Protein AF-A0AAU8FV49-F1 (afdb_monomer_lite)

Secondary structure (DSSP, 8-state):
---------STTSS---HHHHHHHHHHHHHHHHHHHHHHHHHHHHHHHHHHHHHHHHHHHHHHHHHHHT-S---HHHHHHHHHHHHHHHHHHHHHHHHHHHHHHHH----S-------HHHHHHHHSSS-----HHHHHHHHHHHHHHHHHHHHHHHHHHHHHHHHHHHHHHHHHHHHHHHHHTT-

Foldseek 3Di:
DDDDDDDPPPPVPPDDDVVLLVVLVVLLVVLVVLVVVLVVLVVVLVVVLVVVCVVLVVLLVVLVVLLVPFPDDDPVLVVLVVVLVVLVVVLVVLVV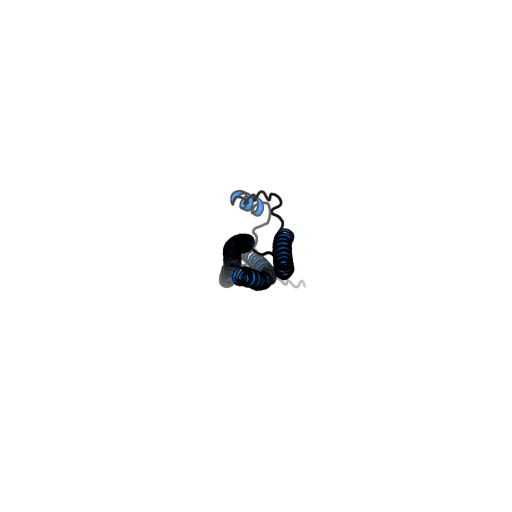VVVVCVCVVVPPCPVPPPPPVDVVNVCVVVPPDDDPDDSSVVSVVSSVVSVVVSVVSVVVSVVSVVSSVVSSVSSVVSSVSSVVSSVVGD

Structure (mmCIF, N/CA/C/O backbone):
data_AF-A0AAU8FV49-F1
#
_entry.id   AF-A0AAU8FV49-F1
#
loop_
_atom_site.group_PDB
_atom_site.id
_atom_site.type_symbol
_atom_site.label_atom_id
_atom_site.label_alt_id
_atom_site.label_comp_id
_atom_site.label_asym_id
_atom_site.label_entity_id
_atom_site.label_seq_id
_atom_site.pdbx_PDB_ins_code
_atom_site.Cartn_x
_atom_site.Cartn_y
_atom_site.Cartn_z
_atom_site.occupancy
_atom_site.B_iso_or_equiv
_atom_site.auth_seq_id
_atom_site.auth_comp_id
_atom_site.auth_asym_id
_atom_site.auth_atom_id
_atom_site.pdbx_PDB_model_num
ATOM 1 N N . MET A 1 1 ? -64.266 8.429 47.591 1.00 46.25 1 MET A N 1
ATOM 2 C CA . MET A 1 1 ? -63.584 7.119 47.596 1.00 46.25 1 MET A CA 1
ATOM 3 C C . MET A 1 1 ? -62.303 7.249 46.783 1.00 46.25 1 MET A C 1
ATOM 5 O O . MET A 1 1 ? -62.415 7.485 45.586 1.00 46.25 1 MET A O 1
ATOM 9 N N . PRO A 1 2 ? -61.117 7.212 47.410 1.00 48.19 2 PRO A N 1
ATOM 10 C CA . PRO A 1 2 ? -59.842 7.297 46.708 1.00 48.19 2 PRO A CA 1
ATOM 11 C C . PRO A 1 2 ? -59.430 5.906 46.210 1.00 48.19 2 PRO A C 1
ATOM 13 O O . PRO A 1 2 ? -59.441 4.940 46.970 1.00 48.19 2 PRO A O 1
ATOM 16 N N . VAL A 1 3 ? -59.085 5.804 44.926 1.00 55.78 3 VAL A N 1
ATOM 17 C CA . VAL A 1 3 ? -58.520 4.588 44.331 1.00 55.78 3 VAL A CA 1
ATOM 18 C C . VAL A 1 3 ? -57.005 4.706 44.413 1.00 55.78 3 VAL A C 1
ATOM 20 O O . VAL A 1 3 ? -56.382 5.410 43.622 1.00 55.78 3 VAL A O 1
ATOM 23 N N . ALA A 1 4 ? -56.422 4.031 45.400 1.00 61.50 4 ALA A N 1
ATOM 24 C CA . ALA A 1 4 ? -54.998 3.754 45.431 1.00 61.50 4 ALA A CA 1
ATOM 25 C C . ALA A 1 4 ? -54.673 2.743 44.319 1.00 61.50 4 ALA A C 1
ATOM 27 O O . ALA A 1 4 ? -55.198 1.630 44.310 1.00 61.50 4 ALA A O 1
ATOM 28 N N . ARG A 1 5 ? -53.811 3.130 43.376 1.00 58.22 5 ARG A N 1
ATOM 29 C CA . ARG A 1 5 ? -53.045 2.188 42.553 1.00 58.22 5 ARG A CA 1
ATOM 30 C C . ARG A 1 5 ? -51.571 2.364 42.885 1.00 58.22 5 ARG A C 1
ATOM 32 O O . ARG A 1 5 ? -50.846 3.087 42.213 1.00 58.22 5 ARG A O 1
ATOM 39 N N . GLU A 1 6 ? -51.168 1.690 43.953 1.00 59.53 6 GLU A N 1
ATOM 40 C CA . GLU A 1 6 ? -49.825 1.135 44.064 1.00 59.53 6 GLU A CA 1
ATOM 41 C C . GLU A 1 6 ? -49.749 -0.107 43.172 1.00 59.53 6 GLU A C 1
ATOM 43 O O . GLU A 1 6 ? -50.684 -0.907 43.120 1.00 59.53 6 GLU A O 1
ATOM 48 N N . GLY A 1 7 ? -48.641 -0.256 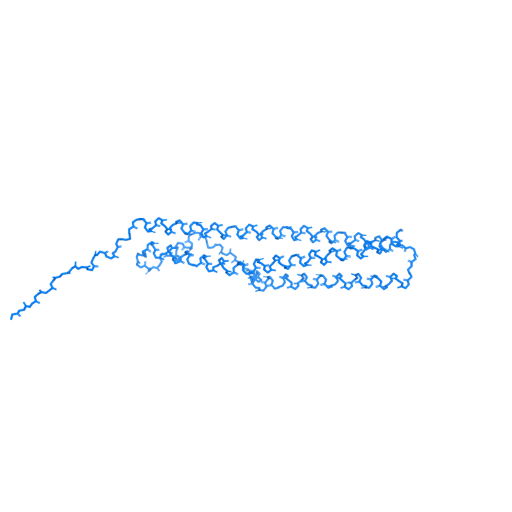42.452 1.00 49.47 7 GLY A N 1
ATOM 49 C CA . GLY A 1 7 ? -48.401 -1.443 41.638 1.00 49.47 7 GLY A CA 1
ATOM 50 C C . GLY A 1 7 ? -47.119 -1.407 40.814 1.00 49.47 7 GLY A C 1
ATOM 51 O O . GLY A 1 7 ? -47.139 -1.816 39.664 1.00 49.47 7 GLY A O 1
ATOM 52 N N . SER A 1 8 ? -46.042 -0.840 41.365 1.00 56.31 8 SER A N 1
ATOM 53 C CA . SER A 1 8 ? -44.687 -1.426 41.398 1.00 56.31 8 SER A CA 1
ATOM 54 C C . SER A 1 8 ? -44.266 -2.474 40.338 1.00 56.31 8 SER A C 1
ATOM 56 O O . SER A 1 8 ? -43.691 -3.499 40.700 1.00 56.31 8 SER A O 1
ATOM 58 N N . SER A 1 9 ? -44.443 -2.222 39.036 1.00 53.69 9 SER A N 1
ATOM 59 C CA . SER A 1 9 ? -43.910 -3.093 37.967 1.00 53.69 9 SER A CA 1
ATOM 60 C C . SER A 1 9 ? -42.660 -2.552 37.257 1.00 53.69 9 SER A C 1
ATOM 62 O O . SER A 1 9 ? -42.147 -3.204 36.355 1.00 53.69 9 SER A O 1
ATOM 64 N N . GLU A 1 10 ? -42.134 -1.387 37.643 1.00 52.00 10 GLU A N 1
ATOM 65 C CA . GLU A 1 10 ? -41.009 -0.745 36.932 1.00 52.00 10 GLU A CA 1
ATOM 66 C C . GLU A 1 10 ? -39.612 -1.063 37.496 1.00 52.00 10 GLU A C 1
ATOM 68 O O . GLU A 1 10 ? -38.605 -0.690 36.903 1.00 52.00 10 GLU A O 1
ATOM 73 N N . ARG A 1 11 ? -39.496 -1.802 38.608 1.00 49.25 11 ARG A N 1
ATOM 74 C CA . ARG A 1 11 ? -38.192 -2.072 39.256 1.00 49.25 11 ARG A CA 1
ATOM 75 C C . ARG A 1 11 ? -37.503 -3.380 38.853 1.00 49.25 11 ARG A C 1
ATOM 77 O O . ARG A 1 11 ? -36.586 -3.806 39.543 1.00 49.25 11 ARG A O 1
ATOM 84 N N . SER A 1 12 ? -37.873 -3.996 37.730 1.00 50.19 12 SER A N 1
ATOM 85 C CA . SER A 1 12 ? -37.100 -5.107 37.142 1.00 50.19 12 SER A CA 1
ATOM 86 C C . SER A 1 12 ? -36.339 -4.706 35.870 1.00 50.19 12 SER A C 1
ATOM 88 O O . SER A 1 12 ? -36.042 -5.563 35.040 1.00 50.19 12 SER A O 1
ATOM 90 N N . GLN A 1 13 ? -36.073 -3.410 35.669 1.00 50.62 13 GLN A N 1
ATOM 91 C CA . GLN A 1 13 ? -35.361 -2.896 34.489 1.00 50.62 13 GLN A CA 1
ATOM 92 C C . GLN A 1 13 ? -33.846 -2.684 34.695 1.00 50.62 13 GLN A C 1
ATOM 94 O O . GLN A 1 13 ? -33.172 -2.293 33.751 1.00 50.62 13 GLN A O 1
ATOM 99 N N . GLY A 1 14 ? -33.287 -2.948 35.883 1.00 52.38 14 GLY A N 1
ATOM 100 C CA . GLY A 1 14 ? -31.908 -2.540 36.205 1.00 52.38 14 GLY A CA 1
ATOM 101 C C . GLY A 1 14 ? -30.828 -3.626 36.169 1.00 52.38 14 GLY A C 1
ATOM 102 O O . GLY A 1 14 ? -29.670 -3.307 35.920 1.00 52.38 14 GLY A O 1
ATOM 103 N N . GLU A 1 15 ? -31.161 -4.897 36.404 1.00 54.38 15 GLU A N 1
ATOM 104 C CA . GLU A 1 15 ? -30.152 -5.963 36.397 1.00 54.38 15 GLU A CA 1
ATOM 105 C C . GLU A 1 15 ? -30.035 -6.554 34.996 1.00 54.38 15 GLU A C 1
ATOM 107 O O . GLU A 1 15 ? -30.842 -7.377 34.551 1.00 54.38 15 GLU A O 1
ATOM 112 N N . ALA A 1 16 ? -29.011 -6.102 34.274 1.00 59.03 16 ALA A N 1
ATOM 113 C CA . ALA A 1 16 ? -28.545 -6.775 33.079 1.00 59.03 16 ALA A CA 1
ATOM 114 C C . ALA A 1 16 ? -28.368 -8.268 33.377 1.00 59.03 16 ALA A C 1
ATOM 116 O O . ALA A 1 16 ? -27.538 -8.653 34.199 1.00 59.03 16 ALA A O 1
ATOM 117 N N . ARG A 1 17 ? -29.151 -9.119 32.703 1.00 71.62 17 ARG A N 1
ATOM 118 C CA . ARG A 1 17 ? -28.965 -10.569 32.799 1.00 71.62 17 ARG A CA 1
ATOM 119 C C . ARG A 1 17 ? -27.504 -10.881 32.443 1.00 71.62 17 ARG A C 1
ATOM 121 O O . ARG A 1 17 ? -27.082 -10.456 31.364 1.00 71.62 17 ARG A O 1
ATOM 128 N N . PRO A 1 18 ? -26.757 -11.613 33.288 1.00 76.62 18 PRO A N 1
ATOM 129 C CA . PRO A 1 18 ? -25.325 -11.864 33.093 1.00 76.62 18 PRO A CA 1
ATOM 130 C C . PRO A 1 18 ? -25.017 -12.473 31.716 1.00 76.62 18 PRO A C 1
ATOM 132 O O . PRO A 1 18 ? -24.028 -12.117 31.085 1.00 76.62 18 PRO A O 1
ATOM 135 N N . GLU A 1 19 ? -25.944 -13.270 31.185 1.00 81.12 19 GLU A N 1
ATOM 136 C CA . GLU A 1 19 ? -25.899 -13.832 29.832 1.00 81.12 19 GLU A CA 1
ATOM 137 C C . GLU A 1 19 ? -25.746 -12.768 28.725 1.00 81.12 19 GLU A C 1
ATOM 139 O O . GLU A 1 19 ? -24.973 -12.942 27.788 1.00 81.12 19 GLU A O 1
ATOM 144 N N . ARG A 1 20 ? -26.427 -11.616 28.830 1.00 73.50 20 ARG A N 1
ATOM 145 C CA . ARG A 1 20 ? -26.298 -10.538 27.832 1.00 73.50 20 ARG A CA 1
ATOM 146 C C . ARG A 1 20 ? -24.921 -9.890 27.883 1.00 73.50 20 ARG A C 1
ATOM 148 O O . ARG A 1 20 ? -24.375 -9.550 26.839 1.00 73.50 20 ARG A O 1
ATOM 155 N N . LEU A 1 21 ? -24.369 -9.717 29.083 1.00 78.00 21 LEU A N 1
ATOM 156 C CA . LEU A 1 21 ? -23.042 -9.138 29.268 1.00 78.00 21 LEU A CA 1
ATOM 157 C C . LEU A 1 21 ? -21.962 -10.027 28.637 1.00 78.00 21 LEU A C 1
ATOM 159 O O . LEU A 1 21 ? -21.070 -9.513 27.966 1.00 78.00 21 LEU A O 1
ATOM 163 N N . GLU A 1 22 ? -22.065 -11.348 28.800 1.00 82.62 22 GLU A N 1
ATOM 164 C CA . GLU A 1 22 ? -21.151 -12.302 28.163 1.00 82.62 22 GLU A CA 1
ATOM 165 C C . GLU A 1 22 ? -21.223 -12.237 26.633 1.00 82.62 22 GLU A C 1
ATOM 167 O O . GLU A 1 22 ? -20.184 -12.191 25.973 1.00 82.62 22 GLU A O 1
ATOM 172 N N . LEU A 1 23 ? -22.429 -12.137 26.064 1.00 74.44 23 LEU A N 1
ATOM 173 C CA . LEU A 1 23 ? -22.609 -11.983 24.617 1.00 74.44 23 LEU A CA 1
ATOM 174 C C . LEU A 1 23 ? -21.984 -10.686 24.084 1.00 74.44 23 LEU A C 1
ATOM 176 O O . LEU A 1 23 ? -21.323 -10.708 23.046 1.00 74.44 23 LEU A O 1
ATOM 180 N N . TYR A 1 24 ? -22.132 -9.563 24.795 1.00 73.62 24 TYR A N 1
ATOM 181 C CA . TYR A 1 24 ? -21.488 -8.306 24.398 1.00 73.62 24 TYR A CA 1
ATOM 182 C C . TYR A 1 24 ? -19.964 -8.367 24.519 1.00 73.62 24 TYR A C 1
ATOM 184 O O . TYR A 1 24 ? -19.265 -7.866 23.642 1.00 73.62 24 TYR A O 1
ATOM 192 N N . LYS A 1 25 ? -19.431 -9.015 25.561 1.00 80.00 25 LYS A N 1
ATOM 193 C CA . LYS A 1 25 ? -17.984 -9.242 25.706 1.00 80.00 25 LYS A CA 1
ATOM 194 C C . LYS A 1 25 ? -17.432 -10.088 24.563 1.00 80.00 25 LYS A C 1
ATOM 196 O O . LYS A 1 25 ? -16.370 -9.767 24.033 1.00 80.00 25 LYS A O 1
ATOM 201 N N . LEU A 1 26 ? -18.163 -11.127 24.158 1.00 83.81 26 LEU A N 1
ATOM 202 C CA . LEU A 1 26 ? -17.801 -11.960 23.015 1.00 83.81 26 LEU A CA 1
ATOM 203 C C . LEU A 1 26 ? -17.803 -11.152 21.710 1.00 83.81 26 LEU A C 1
ATOM 205 O O . LEU A 1 26 ? -16.831 -11.211 20.961 1.00 83.81 26 LEU A O 1
ATOM 209 N N . ALA A 1 27 ? -18.849 -10.357 21.465 1.00 74.69 27 ALA A N 1
ATOM 210 C CA . ALA A 1 27 ? -18.936 -9.502 20.281 1.00 74.69 27 ALA A CA 1
ATOM 211 C C . ALA A 1 27 ? -17.799 -8.466 20.232 1.00 74.69 27 ALA A C 1
ATOM 213 O O . ALA A 1 27 ? -17.153 -8.289 19.200 1.00 74.69 27 ALA A O 1
ATOM 214 N N . TYR A 1 28 ? -17.487 -7.838 21.367 1.00 78.00 28 TYR A N 1
ATOM 215 C CA . TYR A 1 28 ? -16.361 -6.918 21.477 1.00 78.00 28 TYR A CA 1
ATOM 216 C C . TYR A 1 28 ? -15.019 -7.606 21.186 1.00 78.00 28 TYR A C 1
ATOM 218 O O . TYR A 1 28 ? -14.209 -7.078 20.418 1.00 78.00 28 TYR A O 1
ATOM 226 N N . ALA A 1 29 ? -14.783 -8.793 21.752 1.00 82.94 29 ALA A N 1
ATOM 227 C CA . ALA A 1 29 ? -13.556 -9.551 21.518 1.00 82.94 29 ALA A CA 1
ATOM 228 C C . ALA A 1 29 ? -13.387 -9.926 20.037 1.00 82.94 29 ALA A C 1
ATOM 230 O O . ALA A 1 29 ? -12.295 -9.776 19.487 1.00 82.94 29 ALA A O 1
ATOM 231 N N . GLU A 1 30 ? -14.468 -10.346 19.378 1.00 81.56 30 GLU A N 1
ATOM 232 C CA . GLU A 1 30 ? -14.438 -10.693 17.956 1.00 81.56 30 GLU A CA 1
ATOM 233 C C . GLU A 1 30 ? -14.230 -9.453 17.071 1.00 81.56 30 GLU A C 1
ATOM 235 O O . GLU A 1 30 ? -13.380 -9.477 16.182 1.00 81.56 30 GLU A O 1
ATOM 240 N N . SER A 1 31 ? -14.895 -8.327 17.368 1.00 74.69 31 SER A N 1
ATOM 241 C CA . SER A 1 31 ? -14.674 -7.058 16.649 1.00 74.69 31 SER A CA 1
ATOM 242 C C . SER A 1 31 ? -13.221 -6.570 16.763 1.00 74.69 31 SER A C 1
ATOM 244 O O . SER A 1 31 ? -12.601 -6.174 15.776 1.00 74.69 31 SER A O 1
ATOM 246 N N . SER A 1 32 ? -12.625 -6.691 17.953 1.00 82.38 32 SER A N 1
ATOM 247 C CA . SER A 1 32 ? -11.224 -6.329 18.194 1.00 82.38 32 SER A CA 1
ATOM 248 C C . SER A 1 32 ? -10.272 -7.237 17.409 1.00 82.38 32 SER A C 1
ATOM 250 O O . SER A 1 32 ? -9.302 -6.766 16.814 1.00 82.38 32 SER A O 1
ATOM 252 N N . ARG A 1 33 ? -10.574 -8.540 17.348 1.00 84.94 33 ARG A N 1
ATOM 253 C CA . ARG A 1 33 ? -9.819 -9.517 16.556 1.00 84.94 33 ARG A CA 1
ATOM 254 C C . ARG A 1 33 ? -9.901 -9.229 15.056 1.00 84.94 33 ARG A C 1
ATOM 256 O O . ARG A 1 33 ? -8.894 -9.354 14.358 1.00 84.94 33 ARG A O 1
ATOM 263 N N . ALA A 1 34 ? -11.069 -8.826 14.559 1.00 81.38 34 ALA A N 1
ATOM 264 C CA . ALA A 1 34 ? -11.268 -8.462 13.160 1.00 81.38 34 ALA A CA 1
ATOM 265 C C . ALA A 1 34 ? -10.429 -7.232 12.762 1.00 81.38 34 ALA A C 1
ATOM 267 O O . ALA A 1 34 ? -9.766 -7.246 11.720 1.00 81.38 34 ALA A O 1
ATOM 268 N N . LEU A 1 35 ? -10.373 -6.208 13.620 1.00 78.94 35 LEU A N 1
ATOM 269 C CA . LEU A 1 35 ? -9.503 -5.043 13.424 1.00 78.94 35 LEU A CA 1
ATOM 270 C C . LEU A 1 35 ? -8.014 -5.420 13.459 1.00 78.94 35 LEU A C 1
ATOM 272 O O . LEU A 1 35 ? -7.241 -4.976 12.607 1.00 78.94 35 LEU A O 1
ATOM 276 N N . GLU A 1 36 ? -7.600 -6.289 14.385 1.00 88.50 36 GLU A N 1
ATOM 277 C CA . GLU A 1 36 ? -6.221 -6.795 14.432 1.00 88.50 36 GLU A CA 1
ATOM 278 C C . GLU A 1 36 ? -5.852 -7.545 13.139 1.00 88.50 36 GLU A C 1
ATOM 280 O O . GLU A 1 36 ? -4.734 -7.428 12.628 1.00 88.50 36 GLU A O 1
ATOM 285 N N . PHE A 1 37 ? -6.802 -8.287 12.567 1.00 86.94 37 PHE A N 1
ATOM 286 C CA . PHE A 1 37 ? -6.617 -8.963 11.290 1.00 86.94 37 PHE A CA 1
ATOM 287 C C . PHE A 1 37 ? -6.449 -7.973 10.128 1.00 86.94 37 PHE A C 1
ATOM 289 O O . PHE A 1 37 ? -5.528 -8.146 9.328 1.00 86.94 37 PHE A O 1
ATOM 296 N N . GLN A 1 38 ? -7.257 -6.907 10.055 1.00 82.94 38 GLN A N 1
ATOM 297 C CA . GLN A 1 38 ? -7.074 -5.837 9.060 1.00 82.94 38 GLN A CA 1
ATOM 298 C C . GLN A 1 38 ? -5.701 -5.154 9.201 1.00 82.94 38 GLN A C 1
ATOM 300 O O . GLN A 1 38 ? -5.028 -4.908 8.199 1.00 82.94 38 GLN A O 1
ATOM 305 N N . LEU A 1 39 ? -5.236 -4.916 10.432 1.00 86.44 39 LEU A N 1
ATOM 306 C CA . LEU A 1 39 ? -3.916 -4.333 10.693 1.00 86.44 39 LEU A CA 1
ATOM 307 C C . LEU A 1 39 ? -2.785 -5.251 10.209 1.00 86.44 39 LEU A C 1
ATOM 309 O O . LEU A 1 39 ? -1.856 -4.794 9.540 1.00 86.44 39 LEU A O 1
ATOM 313 N N . LYS A 1 40 ? -2.879 -6.559 10.475 1.00 88.00 40 LYS A N 1
ATOM 314 C CA . LYS A 1 40 ? -1.919 -7.550 9.960 1.00 88.00 40 LYS A CA 1
ATOM 315 C C . LYS A 1 40 ? -1.921 -7.614 8.434 1.00 88.00 40 LYS A C 1
ATOM 317 O O . LYS A 1 40 ? -0.852 -7.714 7.832 1.00 88.00 40 LYS A O 1
ATOM 322 N N . GLN A 1 41 ? -3.092 -7.538 7.798 1.00 80.75 41 GLN A N 1
ATOM 323 C CA . GLN A 1 41 ? -3.183 -7.474 6.338 1.00 80.75 41 GLN A CA 1
ATOM 324 C C . GLN A 1 41 ? -2.491 -6.228 5.787 1.00 80.75 41 GLN A C 1
ATOM 326 O O . GLN A 1 41 ? -1.714 -6.331 4.837 1.00 80.75 41 GLN A O 1
ATOM 331 N N . LEU A 1 42 ? -2.723 -5.070 6.407 1.00 84.06 42 LEU A N 1
ATOM 332 C CA . LEU A 1 42 ? -2.098 -3.819 6.004 1.00 84.06 42 LEU A CA 1
ATOM 333 C C . LEU A 1 42 ? -0.570 -3.876 6.114 1.00 84.06 42 LEU A C 1
ATOM 335 O O . LEU A 1 42 ? 0.126 -3.521 5.161 1.00 84.06 42 LEU A O 1
ATOM 339 N N . GLU A 1 43 ? -0.038 -4.367 7.234 1.00 84.00 43 GLU A N 1
ATOM 340 C CA . GLU A 1 43 ? 1.410 -4.525 7.408 1.00 84.00 43 GLU A CA 1
ATOM 341 C C . GLU A 1 43 ? 1.985 -5.516 6.381 1.00 84.00 43 GLU A C 1
ATOM 343 O O . GLU A 1 43 ? 3.033 -5.265 5.784 1.00 84.00 43 GLU A O 1
ATOM 348 N N . GLY A 1 44 ? 1.249 -6.588 6.068 1.00 86.12 44 GLY A N 1
ATOM 349 C CA . GLY A 1 44 ? 1.610 -7.523 5.003 1.00 86.12 44 GLY A CA 1
ATOM 350 C C . GLY A 1 44 ? 1.680 -6.867 3.617 1.00 86.12 44 GLY A C 1
ATOM 351 O O . GLY A 1 44 ? 2.642 -7.088 2.875 1.00 86.12 44 GLY A O 1
ATOM 352 N N . VAL A 1 45 ? 0.698 -6.035 3.254 1.00 82.69 45 VAL A N 1
ATOM 353 C CA . VAL A 1 45 ? 0.702 -5.276 1.988 1.00 82.69 45 VAL A CA 1
ATOM 354 C C . VAL A 1 45 ? 1.850 -4.270 1.963 1.00 82.69 45 VAL A C 1
ATOM 356 O O . VAL A 1 45 ? 2.556 -4.171 0.957 1.00 82.69 45 VAL A O 1
ATOM 359 N N . ARG A 1 46 ? 2.089 -3.562 3.070 1.00 84.81 46 ARG A N 1
ATOM 360 C CA . ARG A 1 46 ? 3.197 -2.612 3.212 1.00 84.81 46 ARG A CA 1
ATOM 361 C C . ARG A 1 46 ? 4.545 -3.294 2.987 1.00 84.81 46 ARG A C 1
ATOM 363 O O . ARG A 1 46 ? 5.317 -2.834 2.147 1.00 84.81 46 ARG A O 1
ATOM 370 N N . GLN A 1 47 ? 4.814 -4.402 3.677 1.00 86.56 47 GLN A N 1
ATOM 371 C CA . GLN A 1 47 ? 6.072 -5.138 3.550 1.00 86.56 47 GLN A CA 1
ATOM 372 C C . GLN A 1 47 ? 6.299 -5.622 2.112 1.00 86.56 47 GLN A C 1
ATOM 374 O O . GLN A 1 47 ? 7.378 -5.412 1.554 1.00 86.56 47 GLN A O 1
ATOM 379 N N . ARG A 1 48 ? 5.274 -6.208 1.479 1.00 87.25 48 ARG A N 1
ATOM 380 C CA . ARG A 1 48 ? 5.340 -6.651 0.075 1.00 87.25 48 ARG A CA 1
ATOM 381 C C . ARG A 1 48 ? 5.581 -5.489 -0.883 1.00 87.25 48 ARG A C 1
ATOM 383 O O . ARG A 1 48 ? 6.359 -5.629 -1.819 1.00 87.25 48 ARG A O 1
ATOM 390 N N . THR A 1 49 ? 4.960 -4.338 -0.632 1.00 84.81 49 THR A N 1
ATOM 391 C CA . THR A 1 49 ? 5.151 -3.125 -1.439 1.00 84.81 49 THR A CA 1
ATOM 392 C C . THR A 1 49 ? 6.584 -2.618 -1.351 1.00 84.81 49 THR A C 1
ATOM 394 O O . THR A 1 49 ? 7.188 -2.341 -2.383 1.00 84.81 49 THR A O 1
ATOM 397 N N . VAL A 1 50 ? 7.163 -2.555 -0.149 1.00 85.44 50 VAL A N 1
ATOM 398 C CA . VAL A 1 50 ? 8.561 -2.134 0.044 1.00 85.44 50 VAL A CA 1
ATOM 399 C C . VAL A 1 50 ? 9.528 -3.101 -0.642 1.00 85.44 50 VAL A C 1
ATOM 401 O O . VAL A 1 50 ? 10.423 -2.659 -1.359 1.00 85.44 50 VAL A O 1
ATOM 404 N N . GLN A 1 51 ? 9.329 -4.413 -0.476 1.00 89.88 51 GLN A N 1
ATOM 405 C CA . GLN A 1 51 ? 10.157 -5.435 -1.127 1.00 89.88 51 GLN A CA 1
ATOM 406 C C . GLN A 1 51 ? 10.070 -5.357 -2.655 1.00 89.88 51 GLN A C 1
ATOM 408 O O . GLN A 1 51 ? 11.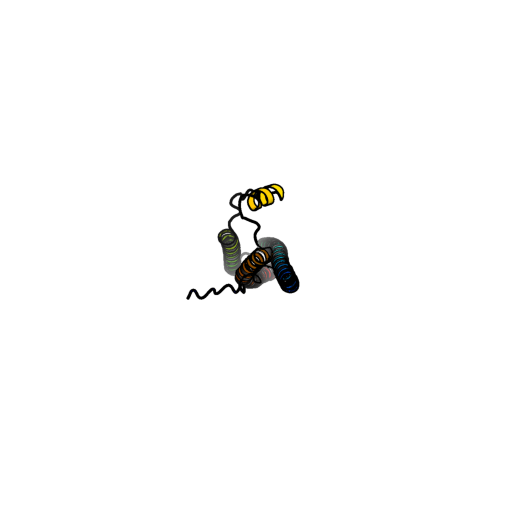095 -5.380 -3.334 1.00 89.88 51 GLN A O 1
ATOM 413 N N . TYR A 1 52 ? 8.856 -5.221 -3.194 1.00 88.06 52 TYR A N 1
ATOM 414 C CA . TYR A 1 52 ? 8.629 -5.078 -4.628 1.00 88.06 52 TYR A CA 1
ATOM 415 C C . TYR A 1 52 ? 9.280 -3.807 -5.180 1.00 88.06 52 TYR A C 1
ATOM 417 O O . TYR A 1 52 ? 9.971 -3.866 -6.193 1.00 88.06 52 TYR A O 1
ATOM 425 N N . LEU A 1 53 ? 9.124 -2.670 -4.497 1.00 86.69 53 LEU A N 1
ATOM 426 C CA . LEU A 1 53 ? 9.718 -1.401 -4.913 1.00 86.69 53 LEU A CA 1
ATOM 427 C C . LEU A 1 53 ? 11.249 -1.468 -4.925 1.00 86.69 53 LEU A C 1
ATOM 429 O O . LEU A 1 53 ? 11.870 -1.008 -5.881 1.00 86.69 53 LEU A O 1
ATOM 433 N N . ALA A 1 54 ? 11.851 -2.073 -3.898 1.00 89.44 54 ALA A N 1
ATOM 434 C CA . ALA A 1 54 ? 13.292 -2.292 -3.848 1.00 89.44 54 ALA A CA 1
ATOM 435 C C . ALA A 1 54 ? 13.757 -3.162 -5.025 1.00 89.44 54 ALA A C 1
ATOM 437 O O . ALA A 1 54 ? 14.679 -2.781 -5.742 1.00 89.44 54 ALA A O 1
ATOM 438 N N . PHE A 1 55 ? 13.070 -4.280 -5.279 1.00 91.88 55 PHE A N 1
ATOM 439 C CA . PHE A 1 55 ? 13.383 -5.173 -6.394 1.00 91.88 55 PHE A CA 1
ATOM 440 C C . PHE A 1 55 ? 13.278 -4.473 -7.755 1.00 91.88 55 PHE A C 1
ATOM 442 O O . PHE A 1 55 ? 14.234 -4.486 -8.529 1.00 91.88 55 PHE A O 1
ATOM 449 N N . VAL A 1 56 ? 12.143 -3.830 -8.045 1.00 88.81 56 VAL A N 1
ATOM 450 C CA . VAL A 1 56 ? 11.910 -3.128 -9.318 1.00 88.81 56 VAL A CA 1
ATOM 451 C C . VAL A 1 56 ? 12.893 -1.975 -9.493 1.00 88.81 56 VAL A C 1
ATOM 453 O O . VAL A 1 56 ? 13.403 -1.776 -10.596 1.00 88.81 56 VAL A O 1
ATOM 456 N N . GLY A 1 57 ? 13.196 -1.241 -8.419 1.00 87.81 57 GLY A N 1
ATOM 457 C CA . GLY A 1 57 ? 14.179 -0.163 -8.423 1.00 87.81 57 GLY A CA 1
ATOM 458 C C . GLY A 1 57 ? 15.576 -0.663 -8.786 1.00 87.81 57 GLY A C 1
ATOM 459 O O . GLY A 1 57 ? 16.194 -0.135 -9.710 1.00 87.81 57 GLY A O 1
ATOM 460 N N . THR A 1 58 ? 16.049 -1.725 -8.128 1.00 93.31 58 THR A N 1
ATOM 461 C CA . THR A 1 58 ? 17.352 -2.337 -8.425 1.00 93.31 58 THR A CA 1
ATOM 462 C C . THR A 1 58 ? 17.399 -2.926 -9.834 1.00 93.31 58 THR A C 1
ATOM 464 O O . THR A 1 58 ? 18.355 -2.671 -10.563 1.00 93.31 58 THR A O 1
ATOM 467 N N . ALA A 1 59 ? 16.370 -3.669 -10.249 1.00 91.62 59 ALA A N 1
ATOM 468 C CA . ALA A 1 59 ? 16.306 -4.272 -11.579 1.00 91.62 59 ALA A CA 1
ATOM 469 C C . ALA A 1 59 ? 16.281 -3.210 -12.688 1.00 91.62 59 ALA A C 1
ATOM 471 O O . ALA A 1 59 ? 17.002 -3.335 -13.676 1.00 91.62 59 ALA A O 1
ATOM 472 N N . THR A 1 60 ? 15.517 -2.129 -12.502 1.00 88.62 60 THR A N 1
ATOM 473 C CA . THR A 1 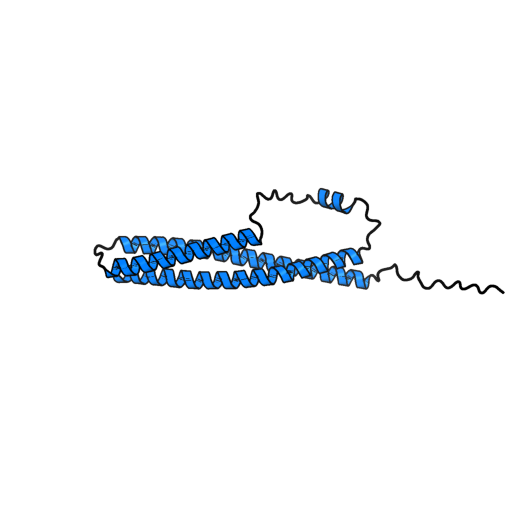60 ? 15.495 -1.003 -13.446 1.00 88.62 60 THR A CA 1
ATOM 474 C C . THR A 1 60 ? 16.865 -0.334 -13.516 1.00 88.62 60 THR A C 1
ATOM 476 O O . THR A 1 60 ? 17.377 -0.136 -14.612 1.00 88.62 60 THR A O 1
ATOM 479 N N . ALA A 1 61 ? 17.494 -0.029 -12.376 1.00 89.00 61 ALA A N 1
ATOM 480 C CA . ALA A 1 61 ? 18.818 0.597 -12.350 1.00 89.00 61 ALA A CA 1
ATOM 481 C C . ALA A 1 61 ? 19.879 -0.265 -13.055 1.00 89.00 61 ALA A C 1
ATOM 483 O O . ALA A 1 61 ? 20.675 0.255 -13.837 1.00 89.00 61 ALA A O 1
ATOM 484 N N . PHE A 1 62 ? 19.850 -1.580 -12.823 1.00 91.69 62 PHE A N 1
ATOM 485 C CA . PHE A 1 62 ? 20.730 -2.532 -13.493 1.00 91.69 62 PHE A CA 1
ATOM 486 C C . PHE A 1 62 ? 20.506 -2.546 -15.011 1.00 91.69 62 PHE A C 1
ATOM 488 O O . PHE A 1 62 ? 21.449 -2.316 -15.763 1.00 91.69 62 PHE A O 1
ATOM 495 N N . LEU A 1 63 ? 19.263 -2.743 -15.467 1.00 87.88 63 LEU A N 1
ATOM 496 C CA . LEU A 1 63 ? 18.938 -2.820 -16.896 1.00 87.88 63 LEU A CA 1
ATOM 497 C C . LEU A 1 63 ? 19.244 -1.514 -17.634 1.00 87.88 63 LEU A C 1
ATOM 499 O O . LEU A 1 63 ? 19.779 -1.544 -18.741 1.00 87.88 63 LEU A O 1
ATOM 503 N N . VAL A 1 64 ? 18.953 -0.368 -17.013 1.00 86.25 64 VAL A N 1
ATOM 504 C CA . VAL A 1 64 ? 19.334 0.947 -17.543 1.00 86.25 64 VAL A CA 1
ATOM 505 C C . VAL A 1 64 ? 20.854 1.026 -17.682 1.00 86.25 64 VAL A C 1
ATOM 507 O O . VAL A 1 64 ? 21.340 1.373 -18.757 1.00 86.25 64 VAL A O 1
ATOM 510 N N . GLY A 1 65 ? 21.607 0.639 -16.648 1.00 86.31 65 GLY A N 1
ATOM 511 C CA . GLY A 1 65 ? 23.071 0.608 -16.682 1.00 86.31 65 GLY A CA 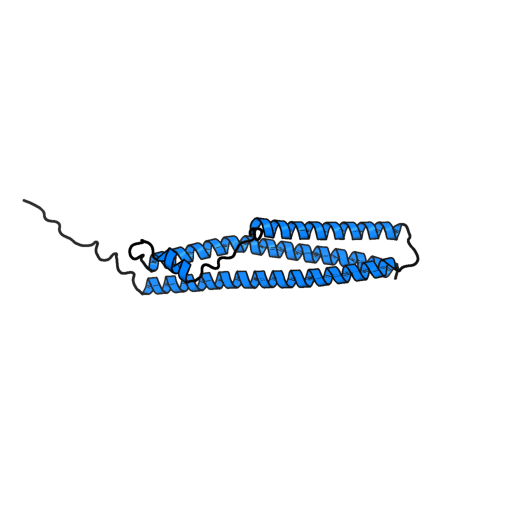1
ATOM 512 C C . GLY A 1 65 ? 23.626 -0.250 -17.822 1.00 86.31 65 GLY A C 1
ATOM 513 O O . GLY A 1 65 ? 24.463 0.223 -18.588 1.00 86.31 65 GLY A O 1
ATOM 514 N N . THR A 1 66 ? 23.109 -1.469 -17.992 1.00 86.06 66 THR A N 1
ATOM 515 C CA . THR A 1 66 ? 23.493 -2.372 -19.090 1.00 86.06 66 THR A CA 1
ATOM 516 C C . THR A 1 66 ? 23.112 -1.812 -20.461 1.00 86.06 66 THR A C 1
ATOM 518 O O . THR A 1 66 ? 23.891 -1.895 -21.406 1.00 86.06 66 THR A O 1
ATOM 521 N N . SER A 1 67 ? 21.941 -1.186 -20.592 1.00 81.94 67 SER A N 1
ATOM 522 C CA . SER A 1 67 ? 21.516 -0.600 -21.870 1.00 81.94 67 SER A CA 1
ATOM 523 C C . SER A 1 67 ? 22.405 0.571 -22.314 1.00 81.94 67 SER A C 1
ATOM 525 O O . SER A 1 67 ? 22.592 0.794 -23.509 1.00 81.94 67 SER A O 1
ATOM 527 N N . LEU A 1 68 ? 22.988 1.307 -21.361 1.00 80.81 68 LEU A N 1
ATOM 528 C CA . LEU A 1 68 ? 23.854 2.455 -21.634 1.00 80.81 68 LEU A CA 1
ATOM 529 C C . LEU A 1 68 ? 25.281 2.057 -22.029 1.00 80.81 68 LEU A C 1
ATOM 531 O O . LEU A 1 68 ? 25.974 2.876 -22.640 1.00 80.81 68 LEU A O 1
ATOM 535 N N . SER A 1 69 ? 25.719 0.833 -21.709 1.00 82.75 69 SER A N 1
ATOM 536 C CA . SER A 1 69 ? 27.066 0.347 -22.040 1.00 82.75 69 SER A CA 1
ATOM 537 C C . SER A 1 69 ? 27.237 -0.098 -23.499 1.00 82.75 69 SER A C 1
ATOM 539 O O . SER A 1 69 ? 28.361 -0.355 -23.922 1.00 82.75 69 SER A O 1
ATOM 541 N N . GLY A 1 70 ? 26.155 -0.177 -24.282 1.00 76.00 70 GLY A N 1
ATOM 542 C CA . GLY A 1 70 ? 26.207 -0.556 -25.697 1.00 76.00 70 GLY A CA 1
ATOM 543 C C . GLY A 1 70 ? 26.882 0.497 -26.591 1.00 76.00 70 GLY A C 1
ATOM 544 O O . GLY A 1 70 ? 26.707 1.703 -26.412 1.00 76.00 70 GLY A O 1
ATOM 545 N N . SER A 1 71 ? 27.643 0.036 -27.592 1.00 67.12 71 SER A N 1
ATOM 546 C CA . SER A 1 71 ? 28.458 0.893 -28.475 1.00 67.12 71 SER A CA 1
ATOM 547 C C . SER A 1 71 ? 27.669 1.610 -29.582 1.00 67.12 71 SER A C 1
ATOM 549 O O . SER A 1 71 ? 28.178 2.581 -30.143 1.00 67.12 71 SER A O 1
ATOM 551 N N . THR A 1 72 ? 26.461 1.159 -29.935 1.00 76.50 72 THR A N 1
ATOM 552 C CA . THR A 1 72 ? 25.672 1.720 -31.049 1.00 76.50 72 THR A CA 1
ATOM 553 C C . THR A 1 72 ? 24.343 2.290 -30.554 1.00 76.50 72 THR A C 1
ATOM 555 O O . THR A 1 72 ? 23.528 1.590 -29.954 1.00 76.50 72 THR A O 1
ATOM 558 N N . ARG A 1 73 ? 24.120 3.585 -30.809 1.00 76.50 73 ARG A N 1
ATOM 559 C CA . ARG A 1 73 ? 22.931 4.346 -30.389 1.00 76.50 73 ARG A CA 1
ATOM 560 C C . ARG A 1 73 ? 22.141 4.799 -31.617 1.00 76.50 73 ARG A C 1
ATOM 562 O O . ARG A 1 73 ? 22.271 5.939 -32.053 1.00 76.50 73 ARG A O 1
ATOM 569 N N . ASP A 1 74 ? 21.345 3.897 -32.182 1.00 84.94 74 ASP A N 1
ATOM 570 C CA . ASP A 1 74 ? 20.509 4.214 -33.350 1.00 84.94 74 ASP A CA 1
ATOM 571 C C . ASP A 1 74 ? 19.205 4.919 -32.947 1.00 84.94 74 ASP A C 1
ATOM 573 O O . ASP A 1 74 ? 18.794 4.894 -31.788 1.00 84.94 74 ASP A O 1
ATOM 577 N N . THR A 1 75 ? 18.480 5.493 -33.910 1.00 85.25 75 THR A N 1
ATOM 578 C CA . THR A 1 75 ? 17.188 6.170 -33.674 1.00 85.25 75 THR A CA 1
ATOM 579 C C . THR A 1 75 ? 16.173 5.288 -32.931 1.00 85.25 75 THR A C 1
ATOM 581 O O . THR A 1 75 ? 15.461 5.777 -32.056 1.00 85.25 75 THR A O 1
ATOM 584 N N . LEU A 1 76 ? 16.147 3.977 -33.210 1.00 80.75 76 LEU A N 1
ATOM 585 C CA . LEU A 1 76 ? 15.289 3.016 -32.503 1.00 80.75 76 LEU A CA 1
ATOM 586 C C . LEU A 1 76 ? 15.607 2.925 -31.004 1.00 80.75 76 LEU A C 1
ATOM 588 O O . LEU A 1 76 ? 14.686 2.803 -30.200 1.00 80.75 76 LEU A O 1
ATOM 592 N N . PHE A 1 77 ? 16.882 3.032 -30.617 1.00 80.19 77 PHE A N 1
ATOM 593 C CA . PHE A 1 77 ? 17.276 3.046 -29.208 1.00 80.19 77 PHE A CA 1
ATOM 594 C C . PHE A 1 77 ? 16.651 4.244 -28.490 1.00 80.19 77 PHE A C 1
ATOM 596 O O . PHE A 1 77 ? 16.030 4.069 -27.447 1.00 80.19 77 PHE A O 1
ATOM 603 N N . PHE A 1 78 ? 16.737 5.443 -29.074 1.00 83.56 78 PHE A N 1
ATOM 604 C CA . PHE A 1 78 ? 16.176 6.648 -28.460 1.00 83.56 78 PHE A CA 1
ATOM 605 C C . PHE A 1 78 ? 14.649 6.601 -28.344 1.00 83.56 78 PHE A C 1
ATOM 607 O O . PHE A 1 78 ? 14.114 7.050 -27.334 1.00 83.56 78 PHE A O 1
ATOM 614 N N . ILE A 1 79 ? 13.948 6.019 -29.324 1.00 84.75 79 ILE A N 1
ATOM 615 C CA . ILE A 1 79 ? 12.485 5.861 -29.267 1.00 84.75 79 ILE A CA 1
ATOM 616 C C . ILE A 1 79 ? 12.088 4.934 -28.115 1.00 84.75 79 ILE A C 1
ATOM 618 O O . ILE A 1 79 ? 11.248 5.292 -27.289 1.00 84.75 79 ILE A O 1
ATOM 622 N N . VAL A 1 80 ? 12.700 3.751 -28.032 1.00 80.06 80 VAL A N 1
ATOM 623 C CA . VAL A 1 80 ? 12.332 2.764 -27.009 1.00 80.06 80 VAL A CA 1
ATOM 624 C C . VAL A 1 80 ? 12.809 3.212 -25.620 1.00 80.06 80 VAL A C 1
ATOM 626 O O . VAL A 1 80 ? 12.077 3.050 -24.645 1.00 80.06 80 VAL A O 1
ATOM 629 N N . ALA A 1 81 ? 13.969 3.869 -25.517 1.00 80.81 81 ALA A N 1
ATOM 630 C CA . ALA A 1 81 ? 14.441 4.479 -24.275 1.00 80.81 81 ALA A CA 1
ATOM 631 C C . ALA A 1 81 ? 13.529 5.624 -23.803 1.00 80.81 81 ALA A C 1
ATOM 633 O O . ALA A 1 81 ? 13.239 5.718 -22.609 1.00 80.81 81 ALA A O 1
ATOM 634 N N . ALA A 1 82 ? 13.018 6.461 -24.715 1.00 84.75 82 ALA A N 1
ATOM 635 C CA . ALA A 1 82 ? 12.039 7.493 -24.377 1.00 84.75 82 ALA A CA 1
ATOM 636 C C . ALA A 1 82 ? 10.736 6.868 -23.859 1.00 84.75 82 ALA A C 1
ATOM 638 O O . ALA A 1 82 ? 10.211 7.310 -22.838 1.00 84.75 82 ALA A O 1
ATOM 639 N N . LEU A 1 83 ? 10.259 5.794 -24.499 1.00 82.25 83 LEU A N 1
ATOM 640 C CA . LEU A 1 83 ? 9.073 5.062 -24.051 1.00 82.25 83 LEU A CA 1
ATOM 641 C C . LEU A 1 83 ? 9.276 4.453 -22.653 1.00 82.25 83 LEU A C 1
ATOM 643 O O . LEU A 1 83 ? 8.437 4.633 -21.772 1.00 82.25 83 LEU A O 1
ATOM 647 N N . GLY A 1 84 ? 10.414 3.788 -22.425 1.00 78.44 84 GLY A N 1
ATOM 648 C CA . GLY A 1 84 ? 10.776 3.216 -21.126 1.00 78.44 84 GLY A CA 1
ATOM 649 C C . GLY A 1 84 ? 10.880 4.276 -20.028 1.00 78.44 84 GLY A C 1
ATOM 650 O O . GLY A 1 84 ? 10.386 4.071 -18.920 1.00 78.44 84 GLY A O 1
ATOM 651 N N . THR A 1 85 ? 11.448 5.440 -20.353 1.00 81.56 85 THR A N 1
ATOM 652 C CA . THR A 1 85 ? 11.539 6.588 -19.436 1.00 81.56 85 THR A CA 1
ATOM 653 C C . THR A 1 85 ? 10.161 7.161 -19.108 1.00 81.56 85 THR A C 1
ATOM 655 O O . THR A 1 85 ? 9.876 7.420 -17.943 1.00 81.56 85 THR A O 1
ATOM 658 N N . LEU A 1 86 ? 9.277 7.322 -20.098 1.00 83.94 86 LEU A N 1
ATOM 659 C CA . LEU A 1 8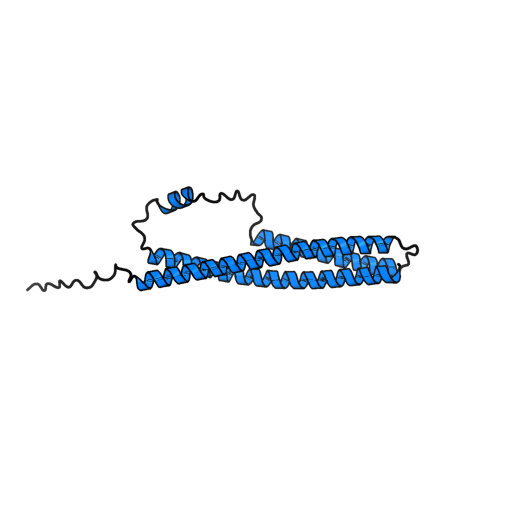6 ? 7.912 7.810 -19.875 1.00 83.94 86 LEU A CA 1
ATOM 660 C C . LEU A 1 86 ? 7.109 6.860 -18.982 1.00 83.94 86 LEU A C 1
ATOM 662 O O . LEU A 1 86 ? 6.433 7.319 -18.063 1.00 83.94 86 LEU A O 1
ATOM 666 N N . ILE A 1 87 ? 7.223 5.548 -19.207 1.00 81.81 87 ILE A N 1
ATOM 667 C CA . ILE A 1 87 ? 6.580 4.531 -18.362 1.00 81.81 87 ILE A CA 1
ATOM 668 C C . ILE A 1 87 ? 7.143 4.585 -16.937 1.00 81.81 87 ILE A C 1
ATOM 670 O O . ILE A 1 87 ? 6.371 4.532 -15.983 1.00 81.81 87 ILE A O 1
ATOM 674 N N . ALA A 1 88 ? 8.460 4.746 -16.779 1.00 77.69 88 ALA A N 1
ATOM 675 C CA . ALA A 1 88 ? 9.091 4.884 -15.468 1.00 77.69 88 ALA A CA 1
ATOM 676 C C . ALA A 1 88 ? 8.652 6.165 -14.733 1.00 77.69 88 ALA A C 1
ATOM 678 O O . ALA A 1 88 ? 8.375 6.134 -13.538 1.00 77.69 88 ALA A O 1
ATOM 679 N N . ILE A 1 89 ? 8.537 7.298 -15.433 1.00 80.31 89 ILE A N 1
ATOM 680 C CA . ILE A 1 89 ? 8.018 8.541 -14.843 1.00 80.31 89 ILE A CA 1
ATOM 681 C C . ILE A 1 89 ? 6.557 8.351 -14.436 1.00 80.31 89 ILE A C 1
ATOM 683 O O . ILE A 1 89 ? 6.186 8.702 -13.318 1.00 80.31 89 ILE A O 1
ATOM 687 N N . ALA A 1 90 ? 5.733 7.764 -15.306 1.00 79.31 90 ALA A N 1
ATOM 688 C CA . ALA A 1 90 ? 4.331 7.498 -15.011 1.00 79.31 90 ALA A CA 1
ATOM 689 C C . ALA A 1 90 ? 4.171 6.571 -13.795 1.00 79.31 90 ALA A C 1
ATOM 691 O O . ALA A 1 90 ? 3.334 6.844 -12.935 1.00 79.31 90 ALA A O 1
ATOM 692 N N . SER A 1 91 ? 4.992 5.522 -13.677 1.00 77.00 91 SER A N 1
ATOM 693 C CA . SER A 1 91 ? 4.951 4.600 -12.537 1.00 77.00 91 SER A CA 1
ATOM 694 C C . SER A 1 91 ? 5.380 5.279 -11.233 1.00 77.00 91 SER A C 1
ATOM 696 O O . SER A 1 91 ? 4.710 5.103 -10.214 1.00 77.00 91 SER A O 1
ATOM 698 N N . VAL A 1 92 ? 6.417 6.125 -11.261 1.00 78.56 92 VAL A N 1
ATOM 699 C CA . VAL A 1 92 ? 6.862 6.914 -10.098 1.00 78.56 92 VAL A CA 1
ATOM 700 C C . VAL A 1 92 ? 5.819 7.953 -9.687 1.00 78.56 92 VAL A C 1
ATOM 702 O O . VAL A 1 92 ? 5.508 8.060 -8.502 1.00 78.56 92 VAL A O 1
ATOM 705 N N . VAL A 1 93 ? 5.243 8.697 -10.636 1.00 81.62 93 VAL A N 1
ATOM 706 C CA . VAL A 1 93 ? 4.196 9.695 -10.357 1.00 81.62 93 VAL A CA 1
ATOM 707 C C . VAL A 1 93 ? 2.956 9.021 -9.780 1.00 81.62 93 VAL A C 1
ATOM 709 O O . VAL A 1 93 ? 2.414 9.504 -8.789 1.00 81.62 93 VAL A O 1
ATOM 712 N N . LEU A 1 94 ? 2.534 7.884 -10.338 1.00 78.06 94 LEU A N 1
ATOM 713 C CA . LEU A 1 94 ? 1.401 7.124 -9.816 1.00 78.06 94 LEU A CA 1
ATOM 714 C C . LEU A 1 94 ? 1.681 6.606 -8.399 1.00 78.06 94 LEU A C 1
ATOM 716 O O . LEU A 1 94 ? 0.833 6.756 -7.522 1.00 78.06 94 LEU A O 1
ATOM 720 N N . ALA A 1 95 ? 2.874 6.057 -8.147 1.00 74.25 95 ALA A N 1
ATOM 721 C CA . ALA A 1 95 ? 3.280 5.615 -6.814 1.00 74.25 95 ALA A CA 1
ATOM 722 C C . ALA A 1 95 ? 3.289 6.773 -5.808 1.00 74.25 95 ALA A C 1
ATOM 724 O O . ALA A 1 95 ? 2.737 6.645 -4.716 1.00 74.25 95 ALA A O 1
ATOM 725 N N . ALA A 1 96 ? 3.858 7.920 -6.187 1.00 77.06 96 ALA A N 1
ATOM 726 C CA . ALA A 1 96 ? 3.864 9.123 -5.366 1.00 77.06 96 ALA A CA 1
ATOM 727 C C . ALA A 1 96 ? 2.440 9.619 -5.089 1.00 77.06 96 ALA A C 1
ATOM 729 O O . ALA A 1 96 ? 2.144 10.010 -3.965 1.00 77.06 96 ALA A O 1
ATOM 730 N N . HIS A 1 97 ? 1.540 9.555 -6.073 1.00 79.00 97 HIS A N 1
ATOM 731 C CA . HIS A 1 97 ? 0.148 9.961 -5.908 1.00 79.00 97 HIS A CA 1
ATOM 732 C C . HIS A 1 97 ? -0.628 9.013 -4.986 1.00 79.00 97 HIS A C 1
ATOM 734 O O . HIS A 1 97 ? -1.365 9.478 -4.122 1.00 79.00 97 HIS A O 1
ATOM 740 N N . ILE A 1 98 ? -0.419 7.696 -5.101 1.00 73.81 98 ILE A N 1
ATOM 741 C CA . ILE A 1 98 ? -0.998 6.700 -4.187 1.00 73.81 98 ILE A CA 1
ATOM 742 C C . ILE A 1 98 ? -0.476 6.920 -2.766 1.00 73.81 98 ILE A C 1
ATOM 744 O O . ILE A 1 98 ? -1.268 6.944 -1.829 1.00 73.81 98 ILE A O 1
ATOM 748 N N . LEU A 1 99 ? 0.833 7.129 -2.597 1.00 71.25 99 LEU A N 1
ATOM 749 C CA . LEU A 1 99 ? 1.433 7.424 -1.294 1.00 71.25 99 LEU A CA 1
ATOM 750 C C . LEU A 1 99 ? 0.916 8.744 -0.715 1.00 71.25 99 LEU A C 1
ATOM 752 O O . LEU A 1 99 ? 0.638 8.811 0.478 1.00 71.25 99 LEU A O 1
ATOM 756 N N . LEU A 1 100 ? 0.738 9.774 -1.545 1.00 75.50 100 LEU A N 1
ATOM 757 C CA . LEU A 1 100 ? 0.186 11.063 -1.137 1.00 75.50 100 LEU A CA 1
ATOM 758 C C . LEU A 1 100 ? -1.286 10.940 -0.735 1.00 75.50 100 LEU A C 1
ATOM 760 O O . LEU A 1 100 ? -1.676 11.518 0.270 1.00 75.50 100 LEU A O 1
ATOM 764 N N . LEU A 1 101 ? -2.101 10.196 -1.485 1.00 72.31 101 LEU A N 1
ATOM 765 C CA . LEU A 1 101 ? -3.505 9.947 -1.152 1.00 72.31 101 LEU A CA 1
ATOM 766 C C . LEU A 1 101 ? -3.638 9.090 0.104 1.00 72.31 101 LEU A C 1
ATOM 768 O O . LEU A 1 101 ? -4.467 9.399 0.954 1.00 72.31 101 LEU A O 1
ATOM 772 N N . ALA A 1 102 ? -2.809 8.055 0.245 1.00 66.44 102 ALA A N 1
ATOM 773 C CA . ALA A 1 102 ? -2.736 7.256 1.461 1.00 66.44 102 ALA A CA 1
ATOM 774 C C . ALA A 1 102 ? -2.337 8.135 2.651 1.00 66.44 102 ALA A C 1
ATOM 776 O O . ALA A 1 102 ? -2.994 8.086 3.683 1.00 66.44 102 ALA A O 1
ATOM 777 N N . ALA A 1 103 ? -1.343 9.013 2.480 1.00 67.06 103 ALA A N 1
ATOM 778 C CA . ALA A 1 103 ? -0.968 9.984 3.495 1.00 67.06 103 ALA A CA 1
ATOM 779 C C . ALA A 1 103 ? -2.129 10.945 3.790 1.00 67.06 103 ALA A C 1
ATOM 781 O O . ALA A 1 103 ? -2.575 11.016 4.914 1.00 67.06 103 ALA A O 1
ATOM 782 N N . LEU A 1 104 ? -2.710 11.643 2.816 1.00 71.06 104 LEU A N 1
ATOM 783 C CA . LEU A 1 104 ? -3.804 12.597 3.050 1.00 71.06 104 LEU A CA 1
ATOM 784 C C . LEU A 1 104 ? -5.034 11.954 3.705 1.00 71.06 104 LEU A C 1
ATOM 786 O O . LEU A 1 104 ? -5.614 12.546 4.613 1.00 71.06 104 LEU A O 1
ATOM 790 N N . ARG A 1 105 ? -5.425 10.755 3.262 1.00 64.50 105 ARG A N 1
ATOM 791 C CA . ARG A 1 105 ? -6.645 10.073 3.713 1.00 64.50 105 ARG A CA 1
ATOM 792 C C . ARG A 1 105 ? -6.480 9.387 5.065 1.00 64.50 105 ARG A C 1
ATOM 794 O O . ARG A 1 105 ? -7.440 9.340 5.824 1.00 64.50 105 ARG A O 1
ATOM 801 N N . TRP A 1 106 ? -5.285 8.901 5.390 1.00 55.53 106 TRP A N 1
ATOM 802 C CA . TRP A 1 106 ? -4.967 8.369 6.722 1.00 55.53 106 TRP A CA 1
ATOM 803 C C . TRP A 1 106 ? -4.344 9.405 7.657 1.00 55.53 106 TRP A C 1
ATOM 805 O O . TRP A 1 106 ? -3.915 9.077 8.760 1.00 55.53 106 TRP A O 1
ATOM 815 N N . GLY A 1 107 ? -4.345 10.669 7.232 1.00 50.41 107 GLY A N 1
ATOM 816 C CA . GLY A 1 107 ? -3.574 11.724 7.856 1.00 50.41 107 GLY A CA 1
ATOM 817 C C . GLY A 1 107 ? -2.097 11.549 7.521 1.00 50.41 107 GLY A C 1
ATOM 818 O O . GLY A 1 107 ? -1.472 10.541 7.850 1.00 50.41 107 GLY A O 1
ATOM 819 N N . LEU A 1 108 ? -1.497 12.572 6.893 1.00 46.31 108 LEU A N 1
ATOM 820 C CA . LEU A 1 108 ? -0.054 12.753 7.004 1.00 46.31 108 LEU A CA 1
ATOM 821 C C . LEU A 1 108 ? 0.225 12.592 8.499 1.00 46.31 108 LEU A C 1
ATOM 823 O O . LEU A 1 108 ? -0.565 13.144 9.281 1.00 46.31 108 LEU A O 1
ATOM 827 N N . PRO A 1 109 ? 1.271 11.865 8.933 1.00 48.50 109 PRO A N 1
ATOM 828 C CA . PRO A 1 109 ? 1.708 11.992 10.306 1.00 48.50 109 PRO A CA 1
ATOM 829 C C . PRO A 1 109 ? 2.045 13.473 10.462 1.00 48.50 109 PRO A C 1
ATOM 831 O O . PRO A 1 109 ? 3.124 13.923 10.090 1.00 48.50 109 PRO A O 1
ATOM 834 N N . ARG A 1 110 ? 1.071 14.273 10.909 1.00 42.53 110 ARG A N 1
ATOM 835 C CA . ARG A 1 110 ? 1.183 15.693 11.206 1.00 42.53 110 ARG A CA 1
ATOM 836 C C . ARG A 1 110 ? 2.018 15.760 12.452 1.00 42.53 110 ARG A C 1
ATOM 838 O O . ARG A 1 110 ? 1.460 16.065 13.493 1.00 42.53 110 ARG A O 1
ATOM 845 N N . PHE A 1 111 ? 3.276 15.328 12.375 1.00 42.81 111 PHE A N 1
ATOM 846 C CA . PHE A 1 111 ? 4.149 15.186 13.520 1.00 42.81 111 PHE A CA 1
ATOM 847 C C . PHE A 1 111 ? 3.319 14.749 14.729 1.00 42.81 111 PHE A C 1
ATOM 849 O O . PHE A 1 111 ? 3.247 15.480 15.716 1.00 42.81 111 PHE A O 1
ATOM 856 N N . GLN A 1 112 ? 2.480 13.712 14.541 1.00 39.38 112 GLN A N 1
ATOM 857 C CA . GLN A 1 112 ? 1.530 13.349 15.574 1.00 39.38 112 GLN A CA 1
ATOM 858 C C . GLN A 1 112 ? 2.452 12.808 16.639 1.00 39.38 112 GLN A C 1
ATOM 860 O O . GLN A 1 112 ? 2.950 11.691 16.530 1.00 39.38 112 GLN A O 1
ATOM 865 N N . TRP A 1 113 ? 2.768 13.664 17.610 1.00 38.00 113 TRP A N 1
ATOM 866 C CA . TRP A 1 113 ? 3.076 13.250 18.949 1.00 38.00 113 TRP A CA 1
ATOM 867 C C . TRP A 1 113 ? 1.949 12.293 19.263 1.00 38.00 113 TRP A C 1
ATOM 869 O O . TRP A 1 113 ? 0.858 12.705 19.657 1.00 38.00 113 TRP A O 1
ATOM 879 N N . SER A 1 114 ? 2.185 11.013 18.995 1.00 40.22 114 SER A N 1
ATOM 880 C CA . SER A 1 114 ? 1.437 9.954 19.603 1.00 40.22 114 SER A CA 1
ATOM 881 C C . SER A 1 114 ? 1.817 10.101 21.065 1.00 40.22 114 SER A C 1
ATOM 883 O O . SER A 1 114 ? 2.704 9.426 21.584 1.00 40.22 114 SER A O 1
ATOM 885 N N . PHE A 1 115 ? 1.150 11.033 21.744 1.00 39.38 115 PHE A N 1
ATOM 886 C CA . PHE A 1 115 ? 0.690 10.769 23.076 1.00 39.38 115 PHE A CA 1
ATOM 887 C C . PHE A 1 115 ? -0.133 9.497 22.906 1.00 39.38 115 PHE A C 1
ATOM 889 O O . PHE A 1 115 ? -1.346 9.545 22.734 1.00 39.38 115 PHE A O 1
ATOM 896 N N . ALA A 1 116 ? 0.548 8.345 22.890 1.00 42.84 116 ALA A N 1
ATOM 897 C CA . ALA A 1 116 ? -0.005 7.157 23.481 1.00 42.84 116 ALA A CA 1
ATOM 898 C C . ALA A 1 116 ? -0.499 7.681 24.821 1.00 42.84 116 ALA A C 1
ATOM 900 O O . ALA A 1 116 ? 0.315 8.072 25.666 1.00 42.84 116 ALA A O 1
ATOM 901 N N . MET A 1 117 ? -1.812 7.906 24.936 1.00 40.03 117 MET A N 1
ATOM 902 C CA . MET A 1 117 ? -2.393 8.234 26.220 1.00 40.03 117 MET A CA 1
ATOM 903 C C . MET A 1 117 ? -1.918 7.094 27.095 1.00 40.03 117 MET A C 1
ATOM 905 O O . MET A 1 117 ? -2.276 5.940 26.862 1.00 40.03 117 MET A O 1
ATOM 909 N N . SER A 1 118 ? -0.996 7.395 28.013 1.00 44.88 118 SER A N 1
ATOM 910 C CA . SER A 1 118 ? -0.591 6.396 28.981 1.00 44.88 118 SER A CA 1
ATOM 911 C C . SER A 1 118 ? -1.883 5.911 29.626 1.00 44.88 118 SER A C 1
ATOM 913 O O . SER A 1 118 ? -2.808 6.712 29.796 1.00 44.88 118 SER A O 1
ATOM 915 N N . GLY A 1 119 ? -1.982 4.622 29.957 1.00 49.31 119 GLY A N 1
ATOM 916 C CA . GLY A 1 119 ? -3.209 4.078 30.553 1.00 49.31 119 GLY A CA 1
ATOM 917 C C . GLY A 1 119 ? -3.732 4.950 31.705 1.00 49.31 119 GLY A C 1
ATOM 918 O O . GLY A 1 119 ? -4.933 5.108 31.862 1.00 49.31 119 GLY A O 1
ATOM 919 N N . LYS A 1 120 ? -2.827 5.652 32.403 1.00 47.28 120 LYS A N 1
ATOM 920 C CA . LYS A 1 120 ? -3.119 6.668 33.417 1.00 47.28 120 LYS A CA 1
ATOM 921 C C . LYS A 1 120 ? -3.951 7.868 32.924 1.00 47.28 120 LYS A C 1
ATOM 923 O O . LYS A 1 120 ? -4.908 8.229 33.591 1.00 47.28 120 LYS A O 1
ATOM 928 N N . ARG A 1 121 ? -3.634 8.466 31.767 1.00 52.78 121 ARG A N 1
ATOM 929 C CA . ARG A 1 121 ? -4.435 9.559 31.173 1.00 52.78 121 ARG A CA 1
ATOM 930 C C . ARG A 1 121 ? -5.777 9.075 30.634 1.00 52.78 121 ARG A C 1
ATOM 932 O O . ARG A 1 121 ? -6.728 9.842 30.638 1.00 52.78 121 ARG A O 1
ATOM 939 N N . LEU A 1 122 ? -5.844 7.828 30.164 1.00 55.28 122 LEU A N 1
ATOM 940 C CA . LEU A 1 122 ? -7.103 7.226 29.727 1.00 55.28 122 LEU A CA 1
ATOM 941 C C . LEU A 1 122 ? -8.039 7.033 30.929 1.00 55.28 122 LEU A C 1
ATOM 943 O O . LEU A 1 122 ? -9.197 7.417 30.867 1.00 55.28 122 LEU A O 1
ATOM 947 N N . VAL A 1 123 ? -7.506 6.523 32.044 1.00 51.25 123 VAL A N 1
ATOM 948 C CA . VAL A 1 123 ? -8.232 6.361 33.313 1.00 51.25 123 VAL A CA 1
ATOM 949 C C . VAL A 1 123 ? -8.663 7.717 33.886 1.00 51.25 123 VAL A C 1
ATOM 951 O O . VAL A 1 123 ? -9.841 7.889 34.168 1.00 51.25 123 VAL A O 1
ATOM 954 N N . GLU A 1 124 ? -7.778 8.720 33.935 1.00 58.81 124 GLU A N 1
ATOM 955 C CA . GLU A 1 124 ? -8.124 10.090 34.373 1.00 58.81 124 GLU A CA 1
ATOM 956 C C . GLU A 1 124 ? -9.163 10.787 33.473 1.00 58.81 124 GLU A C 1
ATOM 958 O O . GLU A 1 124 ? -9.813 11.727 33.922 1.00 58.81 124 GLU A O 1
ATOM 963 N N . TRP A 1 125 ? -9.320 10.361 32.212 1.00 57.69 125 TRP A N 1
ATOM 964 C CA . TRP A 1 125 ? -10.327 10.888 31.280 1.00 57.69 125 TRP A CA 1
ATOM 965 C C . TRP A 1 125 ? -11.649 10.109 31.314 1.00 57.69 125 TRP A C 1
ATOM 967 O O . TRP A 1 125 ? -12.694 10.669 30.996 1.00 57.69 125 TRP A O 1
ATOM 977 N N . ILE A 1 126 ? -11.613 8.838 31.725 1.00 56.81 126 ILE A N 1
ATOM 978 C CA . ILE A 1 126 ? -12.790 7.981 31.939 1.00 56.81 126 ILE A CA 1
ATOM 979 C C . ILE A 1 126 ? -13.429 8.252 33.314 1.00 56.81 126 ILE A C 1
ATOM 981 O O . ILE A 1 126 ? -14.647 8.179 33.450 1.00 56.81 126 ILE A O 1
ATOM 985 N N . GLU A 1 127 ? -12.631 8.594 34.328 1.00 52.94 127 GLU A N 1
ATOM 986 C CA . GLU A 1 127 ? -13.090 8.800 35.709 1.00 52.94 127 GLU A CA 1
ATOM 987 C C . GLU A 1 127 ? -13.739 10.160 36.072 1.00 52.94 127 GLU A C 1
ATOM 989 O O . GLU A 1 127 ? -14.347 10.222 37.146 1.00 52.94 127 GLU A O 1
ATOM 994 N N . PRO A 1 128 ? -13.729 11.259 35.283 1.00 51.78 128 PRO A N 1
ATOM 995 C CA . PRO A 1 128 ? -14.386 12.478 35.717 1.00 51.78 128 PRO A CA 1
ATOM 996 C C . PRO A 1 128 ? -15.867 12.470 35.303 1.00 51.78 128 PRO A C 1
ATOM 998 O O . PRO A 1 128 ? -16.234 12.849 34.196 1.00 51.78 128 PRO A O 1
ATOM 1001 N N . GLN A 1 129 ? -16.721 12.151 36.281 1.00 50.19 129 GLN A N 1
ATOM 1002 C CA . GLN A 1 129 ? -18.107 12.641 36.428 1.00 50.19 129 GLN A CA 1
ATOM 1003 C C . GLN A 1 129 ? -19.265 11.910 35.722 1.00 50.19 129 GLN A C 1
ATOM 1005 O O . GLN A 1 129 ? -20.394 12.397 35.797 1.00 50.19 129 GLN A O 1
ATOM 1010 N N . VAL A 1 130 ? -19.079 10.734 35.118 1.00 54.06 130 VAL A N 1
ATOM 1011 C CA . VAL A 1 130 ? -20.232 9.941 34.642 1.00 54.06 130 VAL A CA 1
ATOM 1012 C C . VAL A 1 130 ? -20.688 8.996 35.756 1.00 54.06 130 VAL A C 1
ATOM 1014 O O . VAL A 1 130 ? -19.941 8.113 36.171 1.00 54.06 130 VAL A O 1
ATOM 1017 N N . GLY A 1 131 ? -21.903 9.197 36.283 1.00 57.81 131 GLY A N 1
ATOM 1018 C CA . GLY A 1 131 ? -22.504 8.285 37.263 1.00 57.81 131 GLY A CA 1
ATOM 1019 C C . GLY A 1 131 ? -22.496 6.851 36.730 1.00 57.81 131 GLY A C 1
ATOM 1020 O O . GLY A 1 131 ? -22.839 6.666 35.567 1.00 57.81 131 GLY A O 1
ATOM 1021 N N . ALA A 1 132 ? -22.055 5.897 37.565 1.00 58.53 132 ALA A N 1
ATOM 1022 C CA . ALA A 1 132 ? -21.753 4.493 37.246 1.00 58.53 132 ALA A CA 1
ATOM 1023 C C . ALA A 1 132 ? -22.371 4.006 35.916 1.00 58.53 132 ALA A C 1
ATOM 1025 O O . ALA A 1 132 ? -23.520 3.551 35.909 1.00 58.53 132 ALA A O 1
ATOM 1026 N N . PRO A 1 133 ? -21.656 4.146 34.782 1.00 63.84 133 PRO A N 1
ATOM 1027 C CA . PRO A 1 133 ? -22.189 3.733 33.497 1.00 63.84 133 PRO A CA 1
ATOM 1028 C C . PRO A 1 133 ? -22.421 2.224 33.519 1.00 63.84 133 PRO A C 1
ATOM 1030 O O . PRO A 1 133 ? -21.578 1.450 33.973 1.00 63.84 133 PRO A O 1
ATOM 1033 N N . ASN A 1 134 ? -23.588 1.809 33.038 1.00 74.31 134 ASN A N 1
ATOM 1034 C CA . ASN A 1 134 ? -23.930 0.406 32.873 1.00 74.31 134 ASN A CA 1
ATOM 1035 C C . ASN A 1 134 ? -22.907 -0.251 31.928 1.00 74.31 134 ASN A C 1
ATOM 1037 O O . ASN A 1 134 ? -22.803 0.132 30.761 1.00 74.31 134 ASN A O 1
ATOM 1041 N N . GLU A 1 135 ? -22.150 -1.232 32.432 1.00 77.56 135 GLU A N 1
ATOM 1042 C CA . GLU A 1 135 ? -21.080 -1.939 31.703 1.00 77.56 135 GLU A CA 1
ATOM 1043 C C . GLU A 1 135 ? -21.566 -2.455 30.339 1.00 77.56 135 GLU A C 1
ATOM 1045 O O . GLU A 1 135 ? -20.845 -2.414 29.343 1.00 77.56 135 GLU A O 1
ATOM 1050 N N . VAL A 1 136 ? -22.831 -2.875 30.278 1.00 74.50 136 VAL A N 1
ATOM 1051 C CA . VAL A 1 136 ? -23.479 -3.369 29.061 1.00 74.50 136 VAL A CA 1
ATOM 1052 C C . VAL A 1 136 ? -23.550 -2.306 27.969 1.00 74.50 136 VAL A C 1
ATOM 1054 O O . VAL A 1 136 ? -23.228 -2.590 26.815 1.00 74.50 136 VAL A O 1
ATOM 1057 N N . ASP A 1 137 ? -23.958 -1.088 28.318 1.00 76.38 137 ASP A N 1
ATOM 1058 C CA . ASP A 1 137 ? -24.126 -0.006 27.348 1.00 76.38 137 ASP A CA 1
ATOM 1059 C C . ASP A 1 137 ? -22.768 0.482 26.834 1.00 76.38 137 ASP A C 1
ATOM 1061 O O . ASP A 1 137 ? -22.622 0.780 25.647 1.00 76.38 137 ASP A O 1
ATOM 1065 N N . TYR A 1 138 ? -21.748 0.466 27.697 1.00 81.69 138 TYR A N 1
ATOM 1066 C CA . TYR A 1 138 ? -20.376 0.789 27.319 1.00 81.69 138 TYR A CA 1
ATOM 1067 C C . TYR A 1 138 ? -19.794 -0.217 26.315 1.00 81.69 138 TYR A C 1
ATOM 1069 O O . TYR A 1 138 ? -19.324 0.175 25.246 1.00 81.69 138 TYR A O 1
ATOM 1077 N N . ILE A 1 139 ? -19.867 -1.521 26.611 1.00 77.94 139 ILE A N 1
ATOM 1078 C CA . ILE A 1 139 ? -19.338 -2.564 25.715 1.00 77.94 139 ILE A CA 1
ATOM 1079 C C . ILE A 1 139 ? -20.103 -2.573 24.387 1.00 77.94 139 ILE A C 1
ATOM 1081 O O . ILE A 1 139 ? -19.504 -2.737 23.321 1.00 77.94 139 ILE A O 1
ATOM 1085 N N . ARG A 1 140 ? -21.419 -2.339 24.425 1.00 75.31 140 ARG A N 1
ATOM 1086 C CA . ARG A 1 140 ? -22.233 -2.193 23.217 1.00 75.31 140 ARG A CA 1
ATOM 1087 C C . ARG A 1 140 ? -21.765 -1.018 22.358 1.00 75.31 140 ARG A C 1
ATOM 1089 O O . ARG A 1 140 ? -21.590 -1.198 21.157 1.00 75.31 140 ARG A O 1
ATOM 1096 N N . ALA A 1 141 ? -21.542 0.155 22.952 1.00 75.31 141 ALA A N 1
ATOM 1097 C CA . ALA A 1 141 ? -21.059 1.329 22.227 1.00 75.31 141 ALA A CA 1
ATOM 1098 C C . ALA A 1 141 ? -19.680 1.085 21.594 1.00 75.31 141 ALA A C 1
ATOM 1100 O O . ALA A 1 141 ? -19.480 1.404 20.425 1.00 75.31 141 ALA A O 1
ATOM 1101 N N . LEU A 1 142 ? -18.757 0.452 22.328 1.00 78.00 142 LEU A N 1
ATOM 1102 C CA . LEU A 1 142 ? -17.446 0.073 21.793 1.00 78.00 142 LEU A CA 1
ATOM 1103 C C . LEU A 1 142 ? -17.548 -0.905 20.622 1.00 78.00 142 LEU A C 1
ATOM 1105 O O . LEU A 1 142 ? -16.837 -0.757 19.635 1.00 78.00 142 LEU A O 1
ATOM 1109 N N . THR A 1 143 ? -18.440 -1.889 20.721 1.00 74.69 143 THR A N 1
ATOM 1110 C CA . THR A 1 143 ? -18.644 -2.874 19.652 1.00 74.69 143 THR A CA 1
ATOM 1111 C C . THR A 1 143 ? -19.150 -2.196 18.378 1.00 74.69 143 THR A C 1
ATOM 1113 O O . THR A 1 143 ? -18.614 -2.456 17.309 1.00 74.69 143 THR A O 1
ATOM 1116 N N . LEU A 1 144 ? -20.119 -1.278 18.493 1.00 77.12 144 LEU A N 1
ATOM 1117 C CA . LEU A 1 144 ? -20.640 -0.520 17.348 1.00 77.12 144 LEU A CA 1
ATOM 1118 C C . LEU A 1 144 ? -19.569 0.372 16.706 1.00 77.12 144 LEU A C 1
ATOM 1120 O O . LEU A 1 144 ? -19.464 0.416 15.486 1.00 77.12 144 LEU A O 1
ATOM 1124 N N . LEU A 1 145 ? -18.746 1.041 17.519 1.00 78.00 145 LEU A N 1
ATOM 1125 C CA . LEU A 1 145 ? -17.636 1.860 17.020 1.00 78.00 145 LEU A CA 1
ATOM 1126 C C . LEU A 1 145 ? -16.572 1.020 16.301 1.00 78.00 145 LEU A C 1
ATOM 1128 O O . LEU A 1 145 ? -16.045 1.445 15.274 1.00 78.00 145 LEU A O 1
ATOM 1132 N N . ASN A 1 146 ? -16.253 -0.169 16.823 1.00 76.00 146 ASN A N 1
ATOM 1133 C CA . ASN A 1 146 ? -15.315 -1.084 16.175 1.00 76.00 146 ASN A CA 1
ATOM 1134 C C . ASN A 1 146 ? -15.849 -1.592 14.831 1.00 76.00 146 ASN A C 1
ATOM 1136 O O . ASN A 1 146 ? -15.069 -1.729 13.891 1.00 76.00 146 ASN A O 1
ATOM 1140 N N . ASP A 1 147 ? -17.151 -1.861 14.742 1.00 76.38 147 ASP A N 1
ATOM 1141 C CA . ASP A 1 147 ? -17.802 -2.334 13.519 1.00 76.38 147 ASP A CA 1
ATOM 1142 C C . ASP A 1 147 ? -17.821 -1.238 12.439 1.00 76.38 147 ASP A C 1
ATOM 1144 O O . ASP A 1 147 ? -17.390 -1.459 11.310 1.00 76.38 147 ASP A O 1
ATOM 1148 N N . GLU A 1 148 ? -18.167 -0.001 12.812 1.00 78.50 148 GLU A N 1
ATOM 1149 C CA . GLU A 1 148 ? -18.095 1.155 11.906 1.00 78.50 148 GLU A CA 1
ATOM 1150 C C . GLU A 1 148 ? -16.655 1.407 11.415 1.00 78.50 148 GLU A C 1
ATOM 1152 O O . GLU A 1 148 ? -16.413 1.672 10.231 1.00 78.50 148 GLU A O 1
ATOM 1157 N N . ALA A 1 149 ? -15.667 1.273 12.308 1.00 74.75 149 ALA A N 1
ATOM 1158 C CA . ALA A 1 149 ? -14.258 1.359 11.937 1.00 74.75 149 ALA A CA 1
ATOM 1159 C C . ALA A 1 149 ? -13.848 0.224 10.984 1.00 74.75 149 ALA A C 1
ATOM 1161 O O . ALA A 1 149 ? -13.106 0.467 10.028 1.00 74.75 149 ALA A O 1
ATOM 1162 N N . TYR A 1 150 ? -14.337 -0.997 11.212 1.00 81.44 150 TYR A N 1
ATOM 1163 C CA . TYR A 1 150 ? -14.080 -2.152 10.357 1.00 81.44 150 TYR A CA 1
ATOM 1164 C C . TYR A 1 150 ? -14.622 -1.935 8.939 1.00 81.44 150 TYR A C 1
ATOM 1166 O O . TYR A 1 150 ? -13.860 -2.093 7.980 1.00 81.44 150 TYR A O 1
ATOM 1174 N N . GLU A 1 151 ? -15.883 -1.514 8.799 1.00 83.62 151 GLU A N 1
ATOM 1175 C CA . GLU A 1 151 ? -16.522 -1.251 7.502 1.00 83.62 151 GLU A CA 1
ATOM 1176 C C . GLU A 1 151 ? -15.811 -0.123 6.733 1.00 83.62 151 GLU A C 1
ATOM 1178 O O . GLU A 1 151 ? -15.502 -0.244 5.540 1.00 83.62 151 GLU A O 1
ATOM 1183 N N . SER A 1 152 ? -15.471 0.970 7.427 1.00 80.69 152 SER A N 1
ATOM 1184 C CA . SER A 1 152 ? -14.725 2.094 6.847 1.00 80.69 152 SER A CA 1
ATOM 1185 C C . SER A 1 152 ? -13.346 1.661 6.327 1.00 80.69 152 SER A C 1
ATOM 1187 O O . SER A 1 152 ? -12.938 2.007 5.204 1.00 80.69 152 SER A O 1
ATOM 1189 N N . ASN A 1 153 ? -12.641 0.837 7.107 1.00 81.25 153 ASN A N 1
ATOM 1190 C CA . ASN A 1 153 ? -11.330 0.309 6.749 1.00 81.25 153 ASN A CA 1
ATOM 1191 C C . ASN A 1 153 ? -11.394 -0.691 5.596 1.00 81.25 153 ASN A C 1
ATOM 1193 O O . ASN A 1 153 ? -10.505 -0.672 4.744 1.00 81.25 153 ASN A O 1
ATOM 1197 N N . GLU A 1 154 ? -12.427 -1.532 5.525 1.00 85.38 154 GLU A N 1
ATOM 1198 C CA . GLU A 1 154 ? -12.545 -2.568 4.498 1.00 85.38 154 GLU A CA 1
ATOM 1199 C C . GLU A 1 154 ? -12.540 -1.960 3.090 1.00 85.38 154 GLU A C 1
ATOM 1201 O O . GLU A 1 154 ? -11.774 -2.388 2.220 1.00 85.38 154 GLU A O 1
ATOM 1206 N N . SER A 1 155 ? -13.316 -0.892 2.880 1.00 84.81 155 SER A N 1
ATOM 1207 C CA . SER A 1 155 ? -13.357 -0.184 1.593 1.00 84.81 155 SER A CA 1
ATOM 1208 C C . SER A 1 155 ? -11.982 0.365 1.180 1.00 84.81 155 SER A C 1
ATOM 1210 O O . SER A 1 155 ? -11.571 0.276 0.015 1.00 84.81 155 SER A O 1
ATOM 1212 N N . SER A 1 156 ? -11.229 0.890 2.149 1.00 80.44 156 SER A N 1
ATOM 1213 C CA . SER A 1 156 ? -9.893 1.449 1.939 1.00 80.44 156 SER A CA 1
ATOM 1214 C C . SER A 1 156 ? -8.868 0.349 1.667 1.00 80.44 156 SER A C 1
ATOM 1216 O O . SER A 1 156 ? -8.036 0.483 0.768 1.00 80.44 156 SER A O 1
ATOM 1218 N N . LEU A 1 157 ? -8.962 -0.766 2.388 1.00 82.50 157 LEU A N 1
ATOM 1219 C CA . LEU A 1 157 ? -8.084 -1.919 2.249 1.00 82.50 157 LEU A CA 1
ATOM 1220 C C . LEU A 1 157 ? -8.281 -2.589 0.881 1.00 82.50 157 LEU A C 1
ATOM 1222 O O . LEU A 1 157 ? -7.304 -2.841 0.176 1.00 82.50 157 LEU A O 1
ATOM 1226 N N . GLN A 1 158 ? -9.525 -2.757 0.423 1.00 86.50 158 GLN A N 1
ATOM 1227 C CA . GLN A 1 158 ? -9.810 -3.229 -0.936 1.00 86.50 158 GLN A CA 1
ATOM 1228 C C . GLN A 1 158 ? -9.240 -2.290 -2.013 1.00 86.50 158 GLN A C 1
ATOM 1230 O O . GLN A 1 158 ? -8.675 -2.755 -3.007 1.00 86.50 158 GLN A O 1
ATOM 1235 N N . SER A 1 159 ? -9.354 -0.972 -1.822 1.00 84.00 159 SER A N 1
ATOM 1236 C CA . SER A 1 159 ? -8.770 0.019 -2.736 1.00 84.00 159 SER A CA 1
ATOM 1237 C C . SER A 1 159 ? -7.239 -0.082 -2.796 1.00 84.00 159 SER A C 1
ATOM 1239 O O . SER A 1 159 ? -6.650 -0.046 -3.882 1.00 84.00 159 SER A O 1
ATOM 1241 N N . LEU A 1 160 ? -6.584 -0.292 -1.649 1.00 81.81 160 LEU A N 1
ATOM 1242 C CA . LEU A 1 160 ? -5.139 -0.520 -1.574 1.00 81.81 160 LEU A CA 1
ATOM 1243 C C . LEU A 1 160 ? -4.722 -1.806 -2.284 1.00 81.81 160 LEU A C 1
ATOM 1245 O O . LEU A 1 160 ? -3.752 -1.784 -3.038 1.00 81.81 160 LEU A O 1
ATOM 1249 N N . HIS A 1 161 ? -5.469 -2.900 -2.124 1.00 85.50 161 HIS A N 1
ATOM 1250 C CA . HIS A 1 161 ? -5.201 -4.146 -2.844 1.00 85.50 161 HIS A CA 1
ATOM 1251 C C . HIS A 1 161 ? -5.288 -3.973 -4.364 1.00 85.50 161 HIS A C 1
ATOM 1253 O O . HIS A 1 161 ? -4.394 -4.427 -5.083 1.00 85.50 161 HIS A O 1
ATOM 1259 N N . ARG A 1 162 ? -6.322 -3.281 -4.863 1.00 86.25 162 ARG A N 1
ATOM 1260 C CA . ARG A 1 162 ? -6.447 -2.976 -6.300 1.00 86.25 162 ARG A CA 1
ATOM 1261 C C . ARG A 1 162 ? -5.290 -2.107 -6.785 1.00 86.25 162 ARG A C 1
ATOM 1263 O O . ARG A 1 162 ? -4.683 -2.414 -7.805 1.00 86.25 162 ARG A O 1
ATOM 1270 N N . SER A 1 163 ? -4.945 -1.069 -6.027 1.00 83.50 163 SER A N 1
ATOM 1271 C CA . SER A 1 163 ? -3.845 -0.157 -6.359 1.00 83.50 163 SER A CA 1
ATOM 1272 C C . SER A 1 163 ? -2.495 -0.879 -6.396 1.00 83.50 163 SER A C 1
ATOM 1274 O O . SER A 1 163 ? -1.725 -0.696 -7.337 1.00 83.50 163 SER A O 1
ATOM 1276 N N . PHE A 1 164 ? -2.230 -1.752 -5.420 1.00 83.81 164 PHE A N 1
ATOM 1277 C CA . PHE A 1 164 ? -1.030 -2.586 -5.383 1.00 83.81 164 PHE A CA 1
ATOM 1278 C C . PHE A 1 164 ? -0.959 -3.531 -6.590 1.00 83.81 164 PHE A C 1
ATOM 1280 O O . PHE A 1 164 ? 0.080 -3.614 -7.237 1.00 83.81 164 PHE A O 1
ATOM 1287 N N . SER A 1 165 ? -2.063 -4.195 -6.947 1.00 87.25 165 SER A N 1
ATOM 1288 C CA . SER A 1 165 ? -2.107 -5.070 -8.126 1.00 87.25 165 SER A CA 1
ATOM 1289 C C . SER A 1 165 ? -1.802 -4.306 -9.420 1.00 87.25 165 SER A C 1
ATOM 1291 O O . SER A 1 165 ? -0.957 -4.744 -10.200 1.00 87.25 165 SER A O 1
ATOM 1293 N N . THR A 1 166 ? -2.400 -3.126 -9.611 1.00 84.88 166 THR A N 1
ATOM 1294 C CA . THR A 1 166 ? -2.104 -2.250 -10.755 1.00 84.88 166 THR A CA 1
ATOM 1295 C C . THR A 1 166 ? -0.632 -1.839 -10.787 1.00 84.88 166 THR A C 1
ATOM 1297 O O . THR A 1 166 ? -0.009 -1.861 -11.848 1.00 84.88 166 THR A O 1
ATOM 1300 N N . PHE A 1 167 ? -0.049 -1.511 -9.631 1.00 82.25 167 PHE A N 1
ATOM 1301 C CA . PHE A 1 167 ? 1.366 -1.157 -9.527 1.00 82.25 167 PHE A CA 1
ATOM 1302 C C . PHE A 1 167 ? 2.283 -2.319 -9.928 1.00 82.25 167 PHE A C 1
ATOM 1304 O O . PHE A 1 167 ? 3.243 -2.114 -10.670 1.00 82.25 167 PHE A O 1
ATOM 1311 N N . VAL A 1 168 ? 1.950 -3.546 -9.512 1.00 85.69 168 VAL A N 1
ATOM 1312 C CA . VAL A 1 168 ? 2.696 -4.755 -9.891 1.00 85.69 168 VAL A CA 1
ATOM 1313 C C . VAL A 1 168 ? 2.660 -4.991 -11.402 1.00 85.69 168 VAL A C 1
ATOM 1315 O O . VAL A 1 168 ? 3.692 -5.291 -12.006 1.00 85.69 168 VAL A O 1
ATOM 1318 N N . VAL A 1 169 ? 1.492 -4.822 -12.031 1.00 87.81 169 VAL A N 1
ATOM 1319 C CA . VAL A 1 169 ? 1.343 -4.961 -13.488 1.00 87.81 169 VAL A CA 1
ATOM 1320 C C . VAL A 1 169 ? 2.165 -3.900 -14.222 1.00 87.81 169 VAL A C 1
ATOM 1322 O O . VAL A 1 169 ? 2.911 -4.232 -15.141 1.00 87.81 169 VAL A O 1
ATOM 1325 N N . LEU A 1 170 ? 2.088 -2.637 -13.795 1.00 83.81 170 LEU A N 1
ATOM 1326 C CA . LEU A 1 170 ? 2.853 -1.546 -14.406 1.00 83.81 170 LEU A CA 1
ATOM 1327 C C . LEU A 1 170 ? 4.365 -1.759 -14.290 1.00 83.81 170 LEU A C 1
ATOM 1329 O O . LEU A 1 170 ? 5.076 -1.612 -15.284 1.00 83.81 170 LEU A O 1
ATOM 1333 N N . GLY A 1 171 ? 4.862 -2.145 -13.112 1.00 81.81 171 GLY A N 1
ATOM 1334 C CA . GLY A 1 171 ? 6.289 -2.408 -12.933 1.00 81.81 171 GLY A CA 1
ATOM 1335 C C . GLY A 1 171 ? 6.766 -3.630 -13.726 1.00 81.81 171 GLY A C 1
ATOM 1336 O O . GLY A 1 171 ? 7.874 -3.614 -14.258 1.00 81.81 171 GLY A O 1
ATOM 1337 N N . PHE A 1 172 ? 5.925 -4.655 -13.909 1.00 87.75 172 PHE A N 1
ATOM 1338 C CA . PHE A 1 172 ? 6.239 -5.778 -14.799 1.00 87.75 172 PHE A CA 1
ATOM 1339 C C . PHE A 1 172 ? 6.373 -5.343 -16.267 1.00 87.75 172 PHE A C 1
ATOM 1341 O O . PHE A 1 172 ? 7.341 -5.717 -16.937 1.00 87.75 172 PHE A O 1
ATOM 1348 N N . VAL A 1 173 ? 5.440 -4.523 -16.767 1.00 86.00 173 VAL A N 1
ATOM 1349 C CA . VAL A 1 173 ? 5.519 -3.971 -18.131 1.00 86.00 173 VAL A CA 1
ATOM 1350 C C . VAL A 1 173 ? 6.779 -3.120 -18.288 1.00 86.00 173 VAL A C 1
ATOM 1352 O O . VAL A 1 173 ? 7.513 -3.291 -19.260 1.00 86.00 173 VAL A O 1
ATOM 1355 N N . GLN A 1 174 ? 7.075 -2.261 -17.309 1.00 86.06 174 GLN A N 1
ATOM 1356 C CA . GLN A 1 174 ? 8.285 -1.439 -17.294 1.00 86.06 174 GLN A CA 1
ATOM 1357 C C . GLN A 1 174 ? 9.554 -2.297 -17.403 1.00 86.06 174 GLN A C 1
ATOM 1359 O O . GLN A 1 174 ? 10.392 -2.039 -18.266 1.00 86.06 174 GLN A O 1
ATOM 1364 N N . LEU A 1 175 ? 9.696 -3.326 -16.561 1.00 86.00 175 LEU A N 1
ATOM 1365 C CA . LEU A 1 175 ? 10.862 -4.212 -16.594 1.00 86.00 175 LEU A CA 1
ATOM 1366 C C . LEU A 1 175 ? 10.970 -4.963 -17.923 1.00 86.00 175 LEU A C 1
ATOM 1368 O O . LEU A 1 175 ? 12.063 -5.063 -18.470 1.00 86.00 175 LEU A O 1
ATOM 1372 N N . SER A 1 176 ? 9.852 -5.427 -18.482 1.00 87.69 176 SER A N 1
ATOM 1373 C CA . SER A 1 176 ? 9.836 -6.125 -19.773 1.00 87.69 176 SER A CA 1
ATOM 1374 C C . SER A 1 176 ? 10.374 -5.246 -20.907 1.00 87.69 176 SER A C 1
ATOM 1376 O O . SER A 1 176 ? 11.182 -5.707 -21.710 1.00 87.69 176 SER A O 1
ATOM 1378 N N . VAL A 1 177 ? 9.996 -3.962 -20.939 1.00 84.81 177 VAL A N 1
ATOM 1379 C CA . VAL A 1 177 ? 10.518 -2.993 -21.920 1.00 84.81 177 VAL A CA 1
ATOM 1380 C C . VAL A 1 177 ? 12.033 -2.827 -21.778 1.00 84.81 177 VAL A C 1
ATOM 1382 O O . VAL A 1 177 ? 12.754 -2.865 -22.775 1.00 84.81 177 VAL A O 1
ATOM 1385 N N . TRP A 1 178 ? 12.530 -2.692 -20.546 1.00 84.38 178 TRP A N 1
ATOM 1386 C CA . TRP A 1 178 ? 13.965 -2.557 -20.284 1.00 84.38 178 TRP A CA 1
ATOM 1387 C C . TRP A 1 178 ? 14.759 -3.826 -20.602 1.00 84.38 178 TRP A C 1
ATOM 1389 O O . TRP A 1 178 ? 15.874 -3.729 -21.109 1.00 84.38 178 TRP A O 1
ATOM 1399 N N . VAL A 1 179 ? 14.188 -5.009 -20.371 1.00 87.31 179 VAL A N 1
ATOM 1400 C CA . VAL A 1 179 ? 14.800 -6.286 -20.766 1.00 87.31 179 VAL A CA 1
ATOM 1401 C C . VAL A 1 179 ? 14.914 -6.385 -22.285 1.00 87.31 179 VAL A C 1
ATOM 1403 O O . VAL A 1 179 ? 15.980 -6.730 -22.783 1.00 87.31 179 VAL A O 1
ATOM 1406 N N . VAL A 1 180 ? 13.859 -6.041 -23.033 1.00 85.25 180 VAL A N 1
ATOM 1407 C CA . VAL A 1 180 ? 13.900 -6.037 -24.507 1.00 85.25 180 VAL A CA 1
ATOM 1408 C C . VAL A 1 180 ? 14.959 -5.059 -25.019 1.00 85.25 180 VAL A C 1
ATOM 1410 O O . VAL A 1 180 ? 15.728 -5.403 -25.913 1.00 85.25 180 VAL A O 1
ATOM 1413 N N . LEU A 1 181 ? 15.048 -3.865 -24.426 1.00 80.75 181 LEU A N 1
ATOM 1414 C CA . LEU A 1 181 ? 16.096 -2.888 -24.736 1.00 80.75 181 LEU A CA 1
ATOM 1415 C C . LEU A 1 181 ? 17.502 -3.430 -24.488 1.00 80.75 181 LEU A C 1
ATOM 1417 O O . LEU A 1 181 ? 18.367 -3.292 -25.351 1.00 80.75 181 LEU A O 1
ATOM 1421 N N . ALA A 1 182 ? 17.722 -4.029 -23.318 1.00 83.12 182 ALA A N 1
ATOM 1422 C CA . ALA A 1 182 ? 19.005 -4.607 -22.953 1.00 83.12 182 ALA A CA 1
ATOM 1423 C C . ALA A 1 182 ? 19.371 -5.775 -23.879 1.00 83.12 182 ALA A C 1
ATOM 1425 O O . ALA A 1 182 ? 20.517 -5.879 -24.287 1.00 83.12 182 ALA A O 1
ATOM 1426 N N . TRP A 1 183 ? 18.410 -6.616 -24.270 1.00 84.50 183 TRP A N 1
ATOM 1427 C CA . TRP A 1 183 ? 18.664 -7.770 -25.136 1.00 84.50 183 TRP A CA 1
ATOM 1428 C C . TRP A 1 183 ? 18.938 -7.393 -26.595 1.00 84.50 183 TRP A C 1
ATOM 1430 O O . TRP A 1 183 ? 19.779 -8.003 -27.240 1.00 84.50 183 TRP A O 1
ATOM 1440 N N . LEU A 1 184 ? 18.271 -6.364 -27.125 1.00 77.31 184 LEU A N 1
ATOM 1441 C CA . LEU A 1 184 ? 18.509 -5.894 -28.496 1.00 77.31 184 LEU A CA 1
ATOM 1442 C C . LEU A 1 184 ? 19.874 -5.205 -28.683 1.00 77.31 184 LEU A C 1
ATOM 1444 O O . LEU A 1 184 ? 20.219 -4.861 -29.815 1.00 77.31 184 LEU A O 1
ATOM 1448 N N . ARG A 1 185 ? 20.608 -4.913 -27.601 1.00 67.62 185 ARG A N 1
ATOM 1449 C CA . ARG A 1 185 ? 21.817 -4.067 -27.630 1.00 67.62 185 ARG A CA 1
ATOM 1450 C C . ARG A 1 185 ? 22.996 -4.567 -26.794 1.00 67.62 185 ARG A C 1
ATOM 1452 O O . ARG A 1 185 ? 24.091 -4.033 -26.976 1.00 67.62 185 ARG A O 1
ATOM 1459 N N . GLY A 1 186 ? 22.764 -5.495 -25.870 1.00 58.28 186 GLY A N 1
ATOM 1460 C CA . GLY A 1 186 ? 23.794 -6.208 -25.114 1.00 58.28 186 GLY A CA 1
ATOM 1461 C C . GLY A 1 186 ? 24.453 -7.317 -25.917 1.00 58.28 186 GLY A C 1
ATOM 1462 O O . GLY A 1 186 ? 23.900 -7.706 -26.970 1.00 58.28 186 GLY A O 1
#

pLDDT: mean 74.09, std 14.17, range [38.0, 93.31]

Radius of gyration: 29.41 Å; chains: 1; bounding box: 92×30×81 Å

Sequence (186 aa):
MPVAREGSSERSQGEARPERLELYKLAYAESSRALEFQLKQLEGVRQRTVQYLAFVGTATAFLVGTSLSGSTRDTLFFIVAALGTLIAIASVVLAAHILLLAALRWGLPRFQWSFAMSGKRLVEWIEPQVGAPNEVDYIRALTLLNDEAYESNESSLQSLHRSFSTFVVLGFVQLSVWVVLAWLRG

Organism: NCBI:txid3163031